Protein AF-A0A2D6BSY2-F1 (afdb_monomer_lite)

Sequence (187 aa):
MSDKALSRIEKRLEKICSQVATLSERVDALAAASPTPVKSTEEVIAFLDQFRAGEALGEASLGAWIAVSDVDCVRGGLRVIQQREGMHARLLAERIKELGGSCSFEIPDAAHEAAMADAGDAAKPDAEKLLAFVKQFGDAEKALKPIYDLADALDDDPETQSLLRSIAQDERSTLEFLTEACTQLNG

Foldseek 3Di:
DDPVVVVVVVVVVVVVVVVVVVVVVVVVVVVPPDQDPQDDLVNVLVVLLVLLQVLVLLLLLLVLLLVQAPDPLSNVVSVVSSVLSPVSSVVSQVVSVVSVHHNDDHDPPVVSVVSNCLSNDNVQYLLNSLVVVCVVCVPLCVNLVVLQVNLVSHVPCPPSNVSSVVSSVSVSVVSVSSNVVNVVSPD

Secondary structure (DSSP, 8-state):
--HHHHHHHHHHHHHHHHHHHHHHHHHHHHHHSPPPPPPPHHHHHHHHHHHHHHHHHHHHHHHHHHHH---HHHHHHHHHHHHHHHHHHHHHHHHHHHTT--------HHHHHHHHHHHH-TTS-HHHHHHHHHHHH--HHHHHHHHHHHHHT-TT-HHHHHHHHHHHHHHHHHHHHHHHHHHHHH-

pLDDT: mean 94.61, std 7.75, range [54.16, 98.88]

Structure (mmCIF, N/CA/C/O backbone):
data_AF-A0A2D6BSY2-F1
#
_entry.id   AF-A0A2D6BSY2-F1
#
loop_
_atom_site.group_PDB
_atom_site.id
_atom_site.type_symbol
_atom_site.label_atom_id
_atom_site.label_alt_id
_atom_site.label_comp_id
_atom_site.label_asym_id
_atom_site.label_entity_id
_atom_site.label_seq_id
_atom_site.pdbx_PDB_ins_code
_atom_site.Cartn_x
_atom_site.Cartn_y
_atom_site.Cartn_z
_atom_site.occupancy
_atom_site.B_iso_or_equiv
_atom_site.auth_seq_id
_atom_site.auth_comp_id
_atom_site.auth_asym_id
_atom_site.auth_atom_id
_atom_site.pdbx_PDB_model_num
ATOM 1 N N . MET A 1 1 ? 16.869 36.362 48.722 1.00 59.19 1 MET A N 1
ATOM 2 C CA . MET A 1 1 ? 16.823 36.148 47.255 1.00 59.19 1 MET A CA 1
ATOM 3 C C . MET A 1 1 ? 16.793 37.514 46.589 1.00 59.19 1 MET A C 1
ATOM 5 O O . MET A 1 1 ? 16.174 38.394 47.164 1.00 59.19 1 MET A O 1
ATOM 9 N N . SER A 1 2 ? 17.491 37.738 45.469 1.00 76.38 2 SER A N 1
ATOM 10 C CA . SER A 1 2 ? 17.487 39.065 44.825 1.00 76.38 2 SER A CA 1
ATOM 11 C C . SER A 1 2 ? 16.181 39.305 44.060 1.00 76.38 2 SER A C 1
ATOM 13 O O . SER A 1 2 ? 15.637 38.364 43.481 1.00 76.38 2 SER A O 1
ATOM 15 N N . ASP A 1 3 ? 15.711 40.553 43.999 1.00 83.94 3 ASP A N 1
ATOM 16 C CA . ASP A 1 3 ? 14.487 40.943 43.268 1.00 83.94 3 ASP A CA 1
ATOM 17 C C . ASP A 1 3 ? 14.489 40.483 41.803 1.00 83.94 3 ASP A C 1
ATOM 19 O O . ASP A 1 3 ? 13.456 40.141 41.231 1.00 83.94 3 ASP A O 1
ATOM 23 N N . LYS A 1 4 ? 15.676 40.375 41.191 1.00 85.94 4 LYS A N 1
ATOM 24 C CA . LYS A 1 4 ? 15.839 39.837 39.832 1.00 85.94 4 LYS A CA 1
ATOM 25 C C . LYS A 1 4 ? 15.491 38.351 39.724 1.00 85.94 4 LYS A C 1
ATOM 27 O O . LYS A 1 4 ? 15.028 37.919 38.669 1.00 85.94 4 LYS A O 1
ATOM 32 N N . ALA A 1 5 ? 15.749 37.560 40.766 1.00 87.31 5 ALA A N 1
ATOM 33 C CA . ALA A 1 5 ? 15.393 36.145 40.792 1.00 87.31 5 ALA A CA 1
ATOM 34 C C . ALA A 1 5 ? 13.878 35.965 40.965 1.00 87.31 5 ALA A C 1
ATOM 36 O O . ALA A 1 5 ? 13.292 35.164 40.241 1.00 87.31 5 ALA A O 1
ATOM 37 N N . LEU A 1 6 ? 13.252 36.763 41.839 1.00 91.75 6 LEU A N 1
ATOM 38 C CA . LEU A 1 6 ? 11.797 36.775 42.032 1.00 91.75 6 LEU A CA 1
ATOM 39 C C . LEU A 1 6 ? 11.060 37.172 40.745 1.00 91.75 6 LEU A C 1
ATOM 41 O O . LEU A 1 6 ? 10.249 36.396 40.252 1.00 91.75 6 LEU A O 1
ATOM 45 N N . SER A 1 7 ? 11.457 38.279 40.110 1.00 92.94 7 SER A N 1
ATOM 46 C CA . SER A 1 7 ? 10.856 38.730 38.845 1.00 92.94 7 SER A CA 1
ATOM 47 C C . SER A 1 7 ? 10.978 37.695 37.715 1.00 92.94 7 SER A C 1
ATOM 49 O O . SER A 1 7 ? 10.100 37.563 36.861 1.00 92.94 7 SER A O 1
ATOM 51 N N . ARG A 1 8 ? 12.068 36.915 37.688 1.00 93.94 8 ARG A N 1
ATOM 52 C CA . ARG A 1 8 ? 12.246 35.836 36.704 1.00 93.94 8 ARG A CA 1
ATOM 53 C C . ARG A 1 8 ? 11.326 34.644 36.985 1.00 93.94 8 ARG A C 1
ATOM 55 O O . ARG A 1 8 ? 10.896 33.990 36.035 1.00 93.94 8 ARG A O 1
ATOM 62 N N . ILE A 1 9 ? 11.061 34.349 38.257 1.00 94.25 9 ILE A N 1
ATOM 63 C CA . ILE A 1 9 ? 10.124 33.299 38.671 1.00 94.25 9 ILE A CA 1
ATOM 64 C C . ILE A 1 9 ? 8.693 33.713 38.318 1.00 94.25 9 ILE A C 1
ATOM 66 O O . ILE A 1 9 ? 7.996 32.930 37.685 1.00 94.25 9 ILE A O 1
ATOM 70 N N . GLU A 1 10 ? 8.294 34.949 38.615 1.00 95.81 10 GLU A N 1
ATOM 71 C CA . GLU A 1 10 ? 6.962 35.485 38.293 1.00 95.81 10 GLU A CA 1
ATOM 72 C C . GLU A 1 10 ? 6.667 35.418 36.790 1.00 95.81 10 GLU A C 1
ATOM 74 O O . GLU A 1 10 ? 5.682 34.810 36.380 1.00 95.81 10 GLU A O 1
ATOM 79 N N . LYS A 1 11 ? 7.590 35.899 35.946 1.00 95.56 11 LYS A N 1
ATOM 80 C CA . LYS A 1 11 ? 7.447 35.807 34.480 1.00 95.56 11 LYS A CA 1
ATOM 81 C C . LYS A 1 11 ? 7.344 34.369 33.971 1.00 95.56 11 LYS A C 1
ATOM 83 O O . LYS A 1 11 ? 6.694 34.102 32.962 1.00 95.56 11 LYS A O 1
ATOM 88 N N . ARG A 1 12 ? 8.028 33.425 34.628 1.00 96.00 12 ARG A N 1
ATOM 89 C CA . ARG A 1 12 ? 7.925 31.999 34.290 1.00 96.00 12 ARG A CA 1
ATOM 90 C C . ARG A 1 12 ? 6.573 31.426 34.698 1.00 96.00 12 ARG A C 1
ATOM 92 O O . ARG A 1 12 ? 6.019 30.656 33.924 1.00 96.00 12 ARG A O 1
ATOM 99 N N . LEU A 1 13 ? 6.053 31.807 35.862 1.00 96.62 13 LEU A N 1
ATOM 100 C CA . LEU A 1 13 ? 4.728 31.396 36.323 1.00 96.62 13 LEU A CA 1
ATOM 101 C C . LEU A 1 13 ? 3.634 31.922 35.393 1.00 96.62 13 LEU A C 1
ATOM 103 O O . LEU A 1 13 ? 2.808 31.133 34.952 1.00 96.62 13 LEU A O 1
ATOM 107 N N . GLU A 1 14 ? 3.684 33.196 34.998 1.00 97.06 14 GLU A N 1
ATOM 108 C CA . GLU A 1 14 ? 2.746 33.772 34.021 1.00 97.06 14 GLU A CA 1
ATOM 109 C C . GLU A 1 14 ? 2.755 33.004 32.695 1.00 97.06 14 GLU A C 1
ATOM 111 O O . GLU A 1 14 ? 1.701 32.666 32.155 1.00 97.06 14 GLU A O 1
ATOM 116 N N . LYS A 1 15 ? 3.951 32.667 32.194 1.00 96.75 15 LYS A N 1
ATOM 117 C CA . LYS A 1 15 ? 4.099 31.876 30.969 1.00 96.75 15 LYS A CA 1
ATOM 118 C C . LYS A 1 15 ? 3.539 30.458 31.117 1.00 96.75 15 LYS A C 1
ATOM 120 O O . LYS A 1 15 ? 2.925 29.955 30.185 1.00 96.75 15 LYS A O 1
ATOM 125 N N . ILE A 1 16 ? 3.755 29.804 32.257 1.00 97.06 16 ILE A N 1
ATOM 126 C CA . ILE A 1 16 ? 3.206 28.465 32.506 1.00 97.06 16 ILE A CA 1
ATOM 127 C C . ILE A 1 16 ? 1.679 28.531 32.580 1.00 97.06 16 ILE A C 1
ATOM 129 O O . ILE A 1 16 ? 1.013 27.723 31.941 1.00 97.06 16 ILE A O 1
ATOM 133 N N . CYS A 1 17 ? 1.117 29.512 33.289 1.00 97.12 17 CYS A N 1
ATOM 134 C CA . CYS A 1 17 ? -0.330 29.684 33.394 1.00 97.12 17 CYS A CA 1
ATOM 135 C C . CYS A 1 17 ? -0.986 29.896 32.024 1.00 97.12 17 CYS A C 1
ATOM 137 O O . CYS A 1 17 ? -2.008 29.274 31.743 1.00 97.12 17 CYS A O 1
ATOM 139 N N . SER A 1 18 ? -0.388 30.709 31.144 1.00 95.19 18 SER A N 1
ATOM 140 C CA . SER A 1 18 ? -0.929 30.910 29.792 1.00 95.19 18 SER A CA 1
ATOM 141 C C . SER A 1 18 ? -0.842 29.649 28.927 1.00 95.19 18 SER A C 1
ATOM 143 O O . SER A 1 18 ? -1.775 29.342 28.182 1.00 95.19 18 SER A O 1
ATOM 145 N N . GLN A 1 19 ? 0.237 28.872 29.060 1.00 96.31 19 GLN A N 1
ATOM 146 C CA . GLN A 1 19 ? 0.379 27.584 28.378 1.00 96.31 19 GLN A CA 1
ATOM 147 C C . GLN A 1 19 ? -0.644 26.553 28.869 1.00 96.31 19 GLN A C 1
ATOM 149 O O . GLN A 1 19 ? -1.229 25.851 28.048 1.00 96.31 19 GLN A O 1
ATOM 154 N N . VAL A 1 20 ? -0.889 26.481 30.181 1.00 96.94 20 VAL A N 1
ATOM 155 C CA . VAL A 1 20 ? -1.902 25.589 30.763 1.00 96.94 20 VAL A CA 1
ATOM 156 C C . VAL A 1 20 ? -3.299 25.977 30.288 1.00 96.94 20 VAL A C 1
ATOM 158 O O . VAL A 1 20 ? -4.026 25.100 29.841 1.00 96.94 20 VAL A O 1
ATOM 161 N N . ALA A 1 21 ? -3.645 27.269 30.288 1.00 96.00 21 ALA A N 1
ATOM 162 C CA . ALA A 1 21 ? -4.939 27.736 29.785 1.00 96.00 21 ALA A CA 1
ATOM 163 C C . ALA A 1 21 ? -5.159 27.337 28.315 1.00 96.00 21 ALA A C 1
ATOM 165 O O . ALA A 1 21 ? -6.185 26.758 27.975 1.00 96.00 21 ALA A O 1
ATOM 166 N N . THR A 1 22 ? -4.141 27.541 27.472 1.00 95.31 22 THR A N 1
ATOM 167 C CA . THR A 1 22 ? -4.189 27.144 26.055 1.00 95.31 22 THR A CA 1
ATOM 168 C C . THR A 1 22 ? -4.367 25.630 25.890 1.00 95.31 22 THR A C 1
ATOM 170 O O . THR A 1 22 ? -5.084 25.172 25.003 1.00 95.31 22 THR A O 1
ATOM 173 N N . LEU A 1 23 ? -3.693 24.820 26.713 1.00 93.25 23 LEU A N 1
ATOM 174 C CA . LEU A 1 23 ? -3.833 23.363 26.664 1.00 93.25 23 LEU A CA 1
ATOM 175 C C . LEU A 1 23 ? -5.212 22.909 27.141 1.00 93.25 23 LEU A C 1
ATOM 177 O O . LEU A 1 23 ? -5.787 22.027 26.513 1.00 93.25 23 LEU A O 1
ATOM 181 N N . SER A 1 24 ? -5.748 23.522 28.195 1.00 94.50 24 SER A N 1
ATOM 182 C CA . SER A 1 24 ? -7.100 23.246 28.686 1.00 94.50 24 SER A CA 1
ATOM 183 C C . SER A 1 24 ? -8.153 23.535 27.621 1.00 94.50 24 SER A C 1
ATOM 185 O O . SER A 1 24 ? -8.936 22.645 27.317 1.00 94.50 24 SER A O 1
ATOM 187 N N . GLU A 1 25 ? -8.100 24.693 26.956 1.00 92.38 25 GLU A N 1
ATOM 188 C CA . GLU A 1 25 ? -9.015 25.010 25.847 1.00 92.38 25 GLU A CA 1
ATOM 189 C C . GLU A 1 25 ? -8.944 23.973 24.716 1.00 92.38 25 GLU A C 1
ATOM 191 O O . GLU A 1 25 ? -9.962 23.592 24.141 1.00 92.38 25 GLU A O 1
ATOM 196 N N . ARG A 1 26 ? -7.742 23.473 24.404 1.00 88.56 26 ARG A N 1
ATOM 197 C CA . ARG A 1 26 ? -7.559 22.423 23.391 1.00 88.56 26 ARG A CA 1
ATOM 198 C C . ARG A 1 26 ? -8.126 21.078 23.832 1.00 88.56 26 ARG A C 1
ATOM 200 O O . ARG A 1 26 ? -8.701 20.381 23.004 1.00 88.56 26 ARG A O 1
ATOM 207 N N . VAL A 1 27 ? -7.950 20.703 25.097 1.00 87.69 27 VAL A N 1
ATOM 208 C CA . VAL A 1 27 ? -8.525 19.471 25.657 1.00 87.69 27 VAL A CA 1
ATOM 209 C C . VAL A 1 27 ? -10.047 19.553 25.654 1.00 87.69 27 VAL A C 1
ATOM 211 O O . VAL A 1 27 ? -10.692 18.609 25.211 1.00 87.69 27 VAL A O 1
ATOM 214 N N . ASP A 1 28 ? -10.613 20.689 26.054 1.00 88.88 28 ASP A N 1
ATOM 215 C CA . ASP A 1 28 ? -12.059 20.909 26.045 1.00 88.88 28 ASP A CA 1
ATOM 216 C C . ASP A 1 28 ? -12.620 20.864 24.618 1.00 88.88 28 ASP A C 1
ATOM 218 O O . ASP A 1 28 ? -13.650 20.240 24.378 1.00 88.88 28 ASP A O 1
ATOM 222 N N . ALA A 1 29 ? -11.916 21.451 23.644 1.00 83.00 29 ALA A N 1
ATOM 223 C CA . ALA A 1 29 ? -12.294 21.374 22.235 1.00 83.00 29 ALA A CA 1
ATOM 224 C C . ALA A 1 29 ? -12.254 19.935 21.688 1.00 83.00 29 ALA A C 1
ATOM 226 O O . ALA A 1 29 ? -13.125 19.556 20.909 1.00 83.00 29 ALA A O 1
ATOM 227 N N . LEU A 1 30 ? -11.274 19.128 22.107 1.00 78.50 30 LEU A N 1
ATOM 228 C CA . LEU A 1 30 ? -11.186 17.711 21.740 1.00 78.50 30 LEU A CA 1
ATOM 229 C C . LEU A 1 30 ? -12.278 16.875 22.416 1.00 78.50 30 LEU A C 1
ATOM 231 O O . LEU A 1 30 ? -12.854 16.007 21.776 1.00 78.50 30 LEU A O 1
ATOM 235 N N . ALA A 1 31 ? -12.598 17.157 23.679 1.00 77.75 31 ALA A N 1
ATOM 236 C CA . ALA A 1 31 ? -13.668 16.482 24.409 1.00 77.75 31 ALA A CA 1
ATOM 237 C C . ALA A 1 31 ? -15.069 16.863 23.895 1.00 77.75 31 ALA A C 1
ATOM 239 O O . ALA A 1 31 ? -16.000 16.066 23.986 1.00 77.75 31 ALA A O 1
ATOM 240 N N . ALA A 1 32 ? -15.224 18.081 23.366 1.00 77.06 32 ALA A N 1
ATOM 241 C CA . ALA A 1 32 ? -16.459 18.571 22.756 1.00 77.06 32 ALA A CA 1
ATOM 242 C C . ALA A 1 32 ? -16.612 18.168 21.281 1.00 77.06 32 ALA A C 1
ATOM 244 O O . ALA A 1 32 ? -17.715 18.275 20.734 1.00 77.06 32 ALA A O 1
ATOM 245 N N . ALA A 1 33 ? -15.537 17.721 20.623 1.00 68.00 33 ALA A N 1
ATOM 246 C CA . ALA A 1 33 ? -15.639 17.126 19.302 1.00 68.00 33 ALA A CA 1
ATOM 247 C C . ALA A 1 33 ? -16.541 15.892 19.407 1.00 68.00 33 ALA A C 1
ATOM 249 O O . ALA A 1 33 ? -16.343 15.027 20.259 1.00 68.00 33 ALA A O 1
ATOM 250 N N . SER A 1 34 ? -17.579 15.835 18.570 1.00 54.16 34 SER A N 1
ATOM 251 C CA . SER A 1 34 ? -18.419 14.640 18.505 1.00 54.16 34 SER A CA 1
ATOM 252 C C . SER A 1 34 ? -17.525 13.444 18.182 1.00 54.16 34 SER A C 1
ATOM 254 O O . SER A 1 34 ? -16.685 13.583 17.287 1.00 54.16 34 SER A O 1
ATOM 256 N N . PRO A 1 35 ? -17.672 12.306 18.885 1.00 61.38 35 PRO A N 1
ATOM 257 C CA . PRO A 1 35 ? -16.892 11.124 18.566 1.00 61.38 35 PRO A CA 1
ATOM 258 C C . PRO A 1 35 ? -17.084 10.822 17.084 1.00 61.38 35 PRO A C 1
ATOM 260 O O . PRO A 1 35 ? -18.216 10.825 16.582 1.00 61.38 35 PRO A O 1
ATOM 263 N N . THR A 1 36 ? -15.972 10.630 16.376 1.00 61.19 36 THR A N 1
ATOM 264 C CA . THR A 1 36 ? -15.999 10.119 15.009 1.00 61.19 36 THR A CA 1
ATOM 265 C C . THR A 1 36 ? -16.904 8.887 15.015 1.00 61.19 36 THR A C 1
ATOM 267 O O . THR A 1 36 ? -16.776 8.070 15.930 1.00 61.19 36 THR A O 1
ATOM 270 N N . PRO A 1 37 ? -17.863 8.757 14.080 1.00 63.66 37 PRO A N 1
ATOM 271 C CA . PRO A 1 37 ? -18.747 7.603 14.069 1.00 63.66 37 PRO A CA 1
ATOM 272 C C . PRO A 1 37 ? -17.908 6.325 14.090 1.00 63.66 37 PRO A C 1
ATOM 274 O O . PRO A 1 37 ? -17.089 6.122 13.190 1.00 63.66 37 PRO A O 1
ATOM 277 N N . VAL A 1 38 ? -18.089 5.507 15.131 1.00 73.00 38 VAL A N 1
ATOM 278 C CA . VAL A 1 38 ? -17.393 4.226 15.269 1.00 73.00 38 VAL A CA 1
ATOM 279 C C . VAL A 1 38 ? -17.704 3.401 14.030 1.00 73.00 38 VAL A C 1
ATOM 281 O O . VAL A 1 38 ? -18.873 3.207 13.684 1.00 73.00 38 VAL A O 1
ATOM 284 N N . LYS A 1 39 ? -16.656 2.949 13.342 1.00 82.69 39 LYS A N 1
ATOM 285 C CA . LYS A 1 39 ? -16.804 2.104 12.161 1.00 82.69 39 LYS A CA 1
ATOM 286 C C . LYS A 1 39 ? -17.378 0.758 12.578 1.00 82.69 39 LYS A C 1
ATOM 288 O O . LYS A 1 39 ? -16.859 0.111 13.484 1.00 82.69 39 LYS A O 1
ATOM 293 N N . SER A 1 40 ? -18.455 0.335 11.924 1.00 91.19 40 SER A N 1
ATOM 294 C CA . SER A 1 40 ? -19.004 -1.004 12.143 1.00 91.19 40 SER A CA 1
ATOM 295 C C . SER A 1 40 ? -18.014 -2.072 11.674 1.00 91.19 40 SER A C 1
ATOM 297 O O . SER A 1 40 ? -17.260 -1.852 10.727 1.00 91.19 40 SER A O 1
ATOM 299 N N . THR A 1 41 ? -18.038 -3.259 12.286 1.00 93.75 41 THR A N 1
ATOM 300 C CA . THR A 1 41 ? -17.190 -4.388 11.864 1.00 93.75 41 THR A CA 1
ATOM 301 C C . THR A 1 41 ? -17.354 -4.707 10.373 1.00 93.75 41 THR A C 1
ATOM 303 O O . THR A 1 41 ? -16.375 -5.022 9.704 1.00 93.75 41 THR A O 1
ATOM 306 N N . GLU A 1 42 ? -18.564 -4.556 9.827 1.00 95.12 42 GLU A N 1
ATOM 307 C CA . GLU A 1 42 ? -18.847 -4.730 8.396 1.00 95.12 42 GLU A CA 1
ATOM 308 C C . GLU A 1 42 ? -18.114 -3.699 7.524 1.00 95.12 42 GLU A C 1
ATOM 310 O O . GLU A 1 42 ? -17.509 -4.069 6.520 1.00 95.12 42 GLU A O 1
ATOM 315 N N . GLU A 1 43 ? -18.106 -2.418 7.914 1.00 95.44 43 GLU A N 1
ATOM 316 C CA . GLU A 1 43 ? -17.348 -1.376 7.206 1.00 95.44 43 GLU A CA 1
ATOM 317 C C . GLU A 1 43 ? -15.838 -1.618 7.270 1.00 95.44 43 GLU A C 1
ATOM 319 O O . GLU A 1 43 ? -15.139 -1.395 6.280 1.00 95.44 43 GLU A O 1
ATOM 324 N N . VAL A 1 44 ? -15.335 -2.077 8.420 1.00 96.94 44 VAL A N 1
ATOM 325 C CA . VAL A 1 44 ? -13.917 -2.414 8.596 1.00 96.94 44 VAL A CA 1
ATOM 326 C C . VAL A 1 44 ? -13.546 -3.565 7.671 1.00 96.94 44 VAL A C 1
ATOM 328 O O . VAL A 1 44 ? -12.628 -3.424 6.868 1.00 96.94 44 VAL A O 1
ATOM 331 N N . ILE A 1 45 ? -14.299 -4.668 7.708 1.00 98.31 45 ILE A N 1
ATOM 332 C CA . ILE A 1 45 ? -14.087 -5.823 6.825 1.00 98.31 45 ILE A CA 1
ATOM 333 C C . ILE A 1 45 ? -14.133 -5.400 5.353 1.00 98.31 45 ILE A C 1
ATOM 335 O O . ILE A 1 45 ? -13.252 -5.786 4.589 1.00 98.31 45 ILE A O 1
ATOM 339 N N . ALA A 1 46 ? -15.110 -4.580 4.955 1.00 98.12 46 ALA A N 1
ATOM 340 C CA . ALA A 1 46 ? -15.236 -4.120 3.574 1.00 98.12 46 ALA A CA 1
ATOM 341 C C . ALA A 1 46 ? -14.028 -3.288 3.115 1.00 98.12 46 ALA A C 1
ATOM 343 O O . ALA A 1 46 ? -13.600 -3.417 1.966 1.00 98.12 46 ALA A O 1
ATOM 344 N N . PHE A 1 47 ? -13.464 -2.454 3.993 1.00 98.31 47 PHE A N 1
ATOM 345 C CA . PHE A 1 47 ? -12.231 -1.727 3.698 1.00 98.31 47 PHE A CA 1
ATOM 346 C C . PHE A 1 47 ? -11.037 -2.676 3.584 1.00 98.31 47 PHE A C 1
ATOM 348 O O . PHE A 1 47 ? -10.305 -2.613 2.599 1.00 98.31 47 PHE A O 1
ATOM 355 N N . LEU A 1 48 ? -10.846 -3.564 4.568 1.00 98.69 48 LEU A N 1
ATOM 356 C CA . LEU A 1 48 ? -9.726 -4.508 4.573 1.00 98.69 48 LEU A CA 1
ATOM 357 C C . LEU A 1 48 ? -9.746 -5.395 3.328 1.00 98.69 48 LEU A C 1
ATOM 359 O O . LEU A 1 48 ? -8.694 -5.681 2.770 1.00 98.69 48 LEU A O 1
ATOM 363 N N . ASP A 1 49 ? -10.927 -5.807 2.869 1.00 98.75 49 ASP A N 1
ATOM 364 C CA . ASP A 1 49 ? -11.073 -6.685 1.710 1.00 98.75 49 ASP A CA 1
ATOM 365 C C . ASP A 1 49 ? -10.769 -5.972 0.385 1.00 98.75 49 ASP A C 1
ATOM 367 O O . ASP A 1 49 ? -10.114 -6.538 -0.492 1.00 98.75 49 ASP A O 1
ATOM 371 N N . GLN A 1 50 ? -11.162 -4.700 0.263 1.00 98.62 50 GLN A N 1
ATOM 372 C CA . GLN A 1 50 ? -10.732 -3.852 -0.853 1.00 98.62 50 GLN A CA 1
ATOM 373 C C . GLN A 1 50 ? -9.222 -3.643 -0.843 1.00 98.62 50 GLN A C 1
ATOM 375 O O . GLN A 1 50 ? -8.575 -3.782 -1.881 1.00 98.62 50 GLN A O 1
ATOM 380 N N . PHE A 1 51 ? -8.659 -3.354 0.331 1.00 98.62 51 PHE A N 1
ATOM 381 C CA . PHE A 1 51 ? -7.231 -3.121 0.472 1.00 98.62 51 PHE A CA 1
ATOM 382 C C . PHE A 1 51 ? -6.433 -4.380 0.124 1.00 98.62 51 PHE A C 1
ATOM 384 O O . PHE A 1 51 ? -5.557 -4.344 -0.732 1.00 98.62 51 PHE A O 1
ATOM 391 N N . ARG A 1 52 ? -6.843 -5.531 0.663 1.00 98.81 52 ARG A N 1
ATOM 392 C CA . ARG A 1 52 ? -6.304 -6.858 0.347 1.00 98.81 52 ARG A CA 1
ATOM 393 C C . ARG A 1 52 ? -6.292 -7.139 -1.154 1.00 98.81 52 ARG A C 1
ATOM 395 O O . ARG A 1 52 ? -5.323 -7.694 -1.665 1.00 98.81 52 ARG A O 1
ATOM 402 N N . ALA A 1 53 ? -7.381 -6.828 -1.856 1.00 98.75 53 ALA A N 1
ATOM 403 C CA . ALA A 1 53 ? -7.454 -7.041 -3.298 1.00 98.75 53 ALA A CA 1
ATOM 404 C C . ALA A 1 53 ? -6.511 -6.106 -4.067 1.00 98.75 53 ALA A C 1
ATOM 406 O O . ALA A 1 53 ? -5.913 -6.533 -5.053 1.00 98.75 53 ALA A O 1
ATOM 407 N N . GLY A 1 54 ? -6.362 -4.863 -3.599 1.00 98.38 54 GLY A N 1
ATOM 408 C CA . GLY A 1 54 ? -5.379 -3.910 -4.108 1.00 98.38 54 GLY A CA 1
ATOM 409 C C . GLY A 1 54 ? -3.947 -4.424 -3.960 1.00 98.38 54 GLY A C 1
ATOM 410 O O . GLY A 1 54 ? -3.247 -4.511 -4.960 1.00 98.38 54 GLY A O 1
ATOM 411 N N . GLU A 1 55 ? -3.561 -4.859 -2.762 1.00 98.75 55 GLU A N 1
ATOM 412 C CA . GLU A 1 55 ? -2.237 -5.433 -2.466 1.00 98.75 55 GLU A CA 1
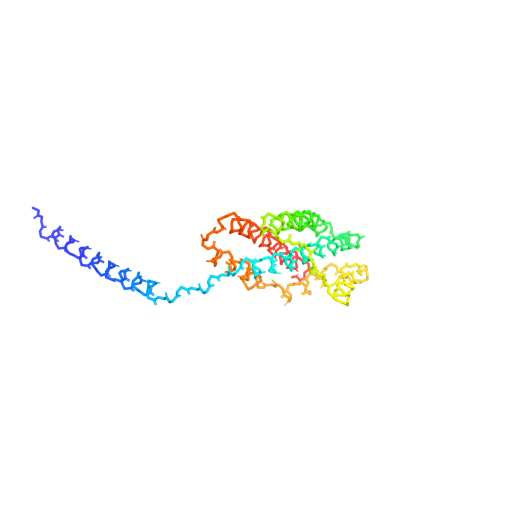ATOM 413 C C . GLU A 1 55 ? -1.956 -6.695 -3.307 1.00 98.75 55 GLU A C 1
ATOM 415 O O . GLU A 1 55 ? -0.875 -6.880 -3.861 1.00 98.75 55 GLU A O 1
ATOM 420 N N . ALA A 1 56 ? -2.960 -7.559 -3.501 1.00 98.75 56 ALA A N 1
ATOM 421 C CA . ALA A 1 56 ? -2.819 -8.731 -4.371 1.00 98.75 56 ALA A CA 1
ATOM 422 C C . ALA A 1 56 ? -2.597 -8.346 -5.849 1.00 98.75 56 ALA A C 1
ATOM 424 O O . ALA A 1 56 ? -1.805 -8.979 -6.553 1.00 98.75 56 ALA A O 1
ATOM 425 N N . LEU A 1 57 ? -3.274 -7.297 -6.332 1.00 98.62 57 LEU A N 1
ATOM 426 C CA . LEU A 1 57 ? -3.019 -6.743 -7.662 1.00 98.62 57 LEU A CA 1
ATOM 427 C C . LEU A 1 57 ? -1.643 -6.060 -7.731 1.00 98.62 57 LEU A C 1
ATOM 429 O O . LEU A 1 57 ? -0.969 -6.161 -8.758 1.00 98.62 57 LEU A O 1
ATOM 433 N N . GLY A 1 58 ? -1.203 -5.408 -6.653 1.00 98.19 58 GLY A N 1
ATOM 434 C CA . GLY A 1 58 ? 0.146 -4.867 -6.492 1.00 98.19 58 GLY A CA 1
ATOM 435 C C . GLY A 1 58 ? 1.201 -5.954 -6.689 1.00 98.19 58 GLY A C 1
ATOM 436 O O . GLY A 1 58 ? 2.023 -5.859 -7.599 1.00 98.19 58 GLY A O 1
ATOM 437 N N . GLU A 1 59 ? 1.110 -7.060 -5.945 1.00 98.75 59 GLU A N 1
ATOM 438 C CA . GLU A 1 59 ? 2.000 -8.223 -6.084 1.00 98.75 59 GLU A CA 1
ATOM 439 C C . GLU A 1 59 ? 2.053 -8.753 -7.531 1.00 98.75 59 GLU A C 1
ATOM 441 O O . GLU A 1 59 ? 3.137 -9.007 -8.078 1.00 98.75 59 GLU A O 1
ATOM 446 N N . ALA A 1 60 ? 0.889 -8.915 -8.167 1.00 98.75 60 ALA A N 1
ATOM 447 C CA . ALA A 1 60 ? 0.791 -9.444 -9.524 1.00 98.75 60 ALA A CA 1
ATOM 448 C C . ALA A 1 60 ? 1.387 -8.484 -10.566 1.00 98.75 60 ALA A C 1
ATOM 450 O O . ALA A 1 60 ? 2.213 -8.889 -11.392 1.00 98.75 60 ALA A O 1
ATOM 451 N N . SER A 1 61 ? 1.003 -7.208 -10.512 1.00 98.62 61 SER A N 1
ATOM 452 C CA . SER A 1 61 ? 1.439 -6.189 -11.470 1.00 98.62 61 SER A CA 1
ATOM 453 C C . SER A 1 61 ? 2.931 -5.882 -11.340 1.00 98.62 61 SER A C 1
ATOM 455 O O . SER A 1 61 ? 3.637 -5.837 -12.347 1.00 98.62 61 SER A O 1
ATOM 457 N N . LEU A 1 62 ? 3.466 -5.798 -10.120 1.00 98.69 62 LEU A N 1
ATOM 458 C CA . LEU A 1 62 ? 4.906 -5.664 -9.891 1.00 98.69 62 LEU A CA 1
ATOM 459 C C . LEU A 1 62 ? 5.672 -6.881 -10.412 1.00 98.69 62 LEU A C 1
ATOM 461 O O . LEU A 1 62 ? 6.744 -6.722 -10.992 1.00 98.69 62 LEU A O 1
ATOM 465 N N . GLY A 1 63 ? 5.115 -8.087 -10.278 1.00 98.75 63 GLY A N 1
ATOM 466 C CA . GLY A 1 63 ? 5.674 -9.297 -10.883 1.00 98.75 63 GLY A CA 1
ATOM 467 C C . GLY A 1 63 ? 5.775 -9.211 -12.405 1.00 98.75 63 GLY A C 1
ATOM 468 O O . GLY A 1 63 ? 6.818 -9.544 -12.975 1.00 98.75 63 GLY A O 1
ATOM 469 N N . ALA A 1 64 ? 4.722 -8.716 -13.059 1.00 98.75 64 ALA A N 1
ATOM 470 C CA . ALA A 1 64 ? 4.724 -8.474 -14.499 1.00 98.75 64 ALA A CA 1
ATOM 471 C C . ALA A 1 64 ? 5.760 -7.411 -14.897 1.00 98.75 64 ALA A C 1
ATOM 473 O O . ALA A 1 64 ? 6.498 -7.610 -15.860 1.00 98.75 64 ALA A O 1
ATOM 474 N N . TRP A 1 65 ? 5.881 -6.333 -14.118 1.00 98.62 65 TRP A N 1
ATOM 475 C CA . TRP A 1 65 ? 6.882 -5.295 -14.352 1.00 98.62 65 TRP A CA 1
ATOM 476 C C . TRP A 1 65 ? 8.311 -5.838 -14.207 1.00 98.62 65 TRP A C 1
ATOM 478 O O . TRP A 1 65 ? 9.130 -5.688 -15.113 1.00 98.62 65 TRP A O 1
ATOM 488 N N . ILE A 1 66 ? 8.611 -6.563 -13.128 1.00 98.69 66 ILE A N 1
ATOM 489 C CA . ILE A 1 66 ? 9.918 -7.203 -12.900 1.00 98.69 66 ILE A CA 1
ATOM 490 C C . ILE A 1 66 ? 10.327 -8.097 -14.078 1.00 98.69 66 ILE A C 1
ATOM 492 O O . ILE A 1 66 ? 11.514 -8.162 -14.405 1.00 98.69 66 ILE A O 1
ATOM 496 N N . ALA A 1 67 ? 9.369 -8.792 -14.699 1.00 98.50 67 ALA A N 1
ATOM 497 C CA . ALA A 1 67 ? 9.629 -9.701 -15.812 1.00 98.50 67 ALA A CA 1
ATOM 498 C C . ALA A 1 67 ? 10.085 -8.984 -17.094 1.00 98.50 67 ALA A C 1
ATOM 500 O O . ALA A 1 67 ? 10.782 -9.595 -17.904 1.00 98.50 67 ALA A O 1
ATOM 501 N N . VAL A 1 68 ? 9.712 -7.712 -17.270 1.00 98.38 68 VAL A N 1
ATOM 502 C CA . VAL A 1 68 ? 10.025 -6.924 -18.475 1.00 98.38 68 VAL A CA 1
ATOM 503 C C . VAL A 1 68 ? 11.016 -5.783 -18.233 1.00 98.38 68 VAL A C 1
ATOM 505 O O . VAL A 1 68 ? 11.515 -5.213 -19.197 1.00 98.38 68 VAL A O 1
ATOM 508 N N . SER A 1 69 ? 11.326 -5.466 -16.974 1.00 98.06 69 SER A N 1
ATOM 509 C CA . SER A 1 69 ? 12.282 -4.419 -16.595 1.00 98.06 69 SER A CA 1
ATOM 510 C C . SER A 1 69 ? 13.732 -4.821 -16.899 1.00 98.06 69 SER A C 1
ATOM 512 O O . SER A 1 69 ? 14.224 -5.880 -16.470 1.00 98.06 69 SER A O 1
ATOM 514 N N . ASP A 1 70 ? 14.438 -3.939 -17.606 1.00 95.25 70 ASP A N 1
ATOM 515 C CA . ASP A 1 70 ? 15.867 -4.036 -17.910 1.00 95.25 70 ASP A CA 1
ATOM 516 C C . ASP A 1 70 ? 16.743 -3.150 -17.003 1.00 95.25 70 ASP A C 1
ATOM 518 O O . ASP A 1 70 ? 17.969 -3.285 -17.017 1.00 95.25 70 ASP A O 1
ATOM 522 N N . VAL A 1 71 ? 16.140 -2.316 -16.147 1.00 97.62 71 VAL A N 1
ATOM 523 C CA . VAL A 1 71 ? 16.858 -1.452 -15.203 1.00 97.62 71 VAL A CA 1
ATOM 524 C C . VAL A 1 71 ? 17.086 -2.157 -13.860 1.00 97.62 71 VAL A C 1
ATOM 526 O O . VAL A 1 71 ? 16.175 -2.351 -13.053 1.00 97.62 71 VAL A O 1
ATOM 529 N N . ASP A 1 72 ? 18.346 -2.501 -13.575 1.00 97.44 72 ASP A N 1
ATOM 530 C CA . ASP A 1 72 ? 18.734 -3.300 -12.401 1.00 97.44 72 ASP A CA 1
ATOM 531 C C . ASP A 1 72 ? 18.286 -2.720 -11.052 1.00 97.44 72 ASP A C 1
ATOM 533 O O . ASP A 1 72 ? 17.801 -3.468 -10.197 1.00 97.44 72 ASP A O 1
ATOM 537 N N . CYS A 1 73 ? 18.436 -1.407 -10.844 1.00 94.25 73 CYS A N 1
ATOM 538 C CA . CYS A 1 73 ? 18.059 -0.773 -9.578 1.00 94.25 73 CYS A CA 1
ATOM 539 C C . CYS A 1 73 ? 16.541 -0.803 -9.350 1.00 94.25 73 CYS A C 1
ATOM 541 O O . CYS A 1 73 ? 16.101 -1.134 -8.248 1.00 94.25 73 CYS A O 1
ATOM 543 N N . VAL A 1 74 ? 15.749 -0.553 -10.399 1.00 97.38 74 VAL A N 1
ATOM 544 C CA . VAL A 1 74 ? 14.283 -0.637 -10.366 1.00 97.38 74 VAL A CA 1
ATOM 545 C C . VAL A 1 74 ? 13.869 -2.066 -10.043 1.00 97.38 74 VAL A C 1
ATOM 547 O O . VAL A 1 74 ? 13.197 -2.309 -9.043 1.00 97.38 74 VAL A O 1
ATOM 550 N N . ARG A 1 75 ? 14.368 -3.040 -10.808 1.00 97.88 75 ARG A N 1
ATOM 551 C CA . ARG A 1 75 ? 14.065 -4.460 -10.608 1.00 97.88 75 ARG A CA 1
ATOM 552 C C . ARG A 1 75 ? 14.407 -4.961 -9.203 1.00 97.88 75 ARG A C 1
ATOM 554 O O . ARG A 1 75 ? 13.687 -5.795 -8.656 1.00 97.88 75 ARG A O 1
ATOM 561 N N . GLY A 1 76 ? 15.505 -4.479 -8.620 1.00 97.88 76 GLY A N 1
ATOM 562 C CA . GLY A 1 76 ? 15.895 -4.790 -7.246 1.00 97.88 76 GLY A CA 1
ATOM 563 C C . GLY A 1 76 ? 14.852 -4.341 -6.222 1.00 97.88 76 GLY A C 1
ATOM 564 O O . GLY A 1 76 ? 14.410 -5.157 -5.413 1.00 97.88 76 GLY A O 1
ATOM 565 N N . GLY A 1 77 ? 14.422 -3.078 -6.282 1.00 98.38 77 GLY A N 1
ATOM 566 C CA . GLY A 1 77 ? 13.416 -2.553 -5.355 1.00 98.38 77 GLY A CA 1
ATOM 567 C C . GLY A 1 77 ? 12.022 -3.132 -5.581 1.00 98.38 77 GLY A C 1
ATOM 568 O O . GLY A 1 77 ? 11.371 -3.522 -4.613 1.00 98.38 77 GLY A O 1
ATOM 569 N N . LEU A 1 78 ? 11.601 -3.306 -6.841 1.00 98.69 78 LEU A N 1
ATOM 570 C CA . LEU A 1 78 ? 10.306 -3.915 -7.167 1.00 98.69 78 LEU A CA 1
ATOM 571 C C . LEU A 1 78 ? 10.165 -5.321 -6.570 1.00 98.69 78 LEU A C 1
ATOM 573 O O . LEU A 1 78 ? 9.086 -5.670 -6.106 1.00 98.69 78 LEU A O 1
ATOM 577 N N . ARG A 1 79 ? 11.240 -6.122 -6.512 1.00 98.75 79 ARG A N 1
ATOM 578 C CA . ARG A 1 79 ? 11.203 -7.448 -5.863 1.00 98.75 79 ARG A CA 1
ATOM 579 C C . ARG A 1 79 ? 10.892 -7.365 -4.373 1.00 98.75 79 ARG A C 1
ATOM 581 O O . ARG A 1 79 ? 10.168 -8.212 -3.867 1.00 98.75 79 ARG A O 1
ATOM 588 N N . VAL A 1 80 ? 11.441 -6.376 -3.669 1.00 98.69 80 VAL A N 1
ATOM 589 C CA . VAL A 1 80 ? 11.156 -6.177 -2.240 1.00 98.69 80 VAL A CA 1
ATOM 590 C C . VAL A 1 80 ? 9.718 -5.708 -2.054 1.00 98.69 80 VAL A C 1
ATOM 592 O O . VAL A 1 80 ? 9.014 -6.239 -1.199 1.00 98.69 80 VAL A O 1
ATOM 595 N N . ILE A 1 81 ? 9.269 -4.755 -2.875 1.00 98.75 81 ILE A N 1
ATOM 596 C CA . ILE A 1 81 ? 7.893 -4.250 -2.845 1.00 98.75 81 ILE A CA 1
ATOM 597 C C . ILE A 1 81 ? 6.910 -5.397 -3.102 1.00 98.75 81 ILE A C 1
ATOM 599 O O . ILE A 1 81 ? 6.072 -5.657 -2.253 1.00 98.75 81 ILE A O 1
ATOM 603 N N . GLN A 1 82 ? 7.096 -6.170 -4.175 1.00 98.81 82 GLN A N 1
ATOM 604 C CA . GLN A 1 82 ? 6.239 -7.306 -4.522 1.00 98.81 82 GLN A CA 1
ATOM 605 C C . GLN A 1 82 ? 6.031 -8.280 -3.351 1.00 98.81 82 GLN A C 1
ATOM 607 O O . GLN A 1 82 ? 4.917 -8.736 -3.110 1.00 98.81 82 GLN A O 1
ATOM 612 N N . GLN A 1 83 ? 7.102 -8.624 -2.625 1.00 98.75 83 GLN A N 1
ATOM 613 C CA . GLN A 1 83 ? 6.998 -9.547 -1.491 1.00 98.75 83 GLN A CA 1
ATOM 614 C C . GLN A 1 83 ? 6.186 -8.959 -0.332 1.00 98.75 83 GLN A C 1
ATOM 616 O O . GLN A 1 83 ? 5.469 -9.706 0.339 1.00 98.75 83 GLN A O 1
ATOM 621 N N . ARG A 1 84 ? 6.293 -7.645 -0.098 1.00 98.69 84 ARG A N 1
ATOM 622 C CA . ARG A 1 84 ? 5.515 -6.944 0.931 1.00 98.69 84 ARG A CA 1
ATOM 623 C C . ARG A 1 84 ? 4.041 -6.878 0.557 1.00 98.69 84 ARG A C 1
ATOM 625 O O . ARG A 1 84 ? 3.228 -7.290 1.370 1.00 98.69 84 ARG A O 1
ATOM 632 N N . GLU A 1 85 ? 3.721 -6.547 -0.687 1.00 98.75 85 GLU A N 1
ATOM 633 C CA . GLU A 1 85 ? 2.340 -6.497 -1.193 1.00 98.75 85 GLU A CA 1
ATOM 634 C C . GLU A 1 85 ? 1.630 -7.850 -1.024 1.00 98.75 85 GLU A C 1
ATOM 636 O O . GLU A 1 85 ? 0.561 -7.969 -0.422 1.00 98.75 85 GLU A O 1
ATOM 641 N N . GLY A 1 86 ? 2.296 -8.938 -1.427 1.00 98.75 86 GLY A N 1
ATOM 642 C CA . GLY A 1 86 ? 1.763 -10.283 -1.213 1.00 98.75 86 GLY A CA 1
ATOM 643 C C . GLY A 1 86 ? 1.594 -10.628 0.270 1.00 98.75 86 GLY A C 1
ATOM 644 O O . GLY A 1 86 ? 0.640 -11.307 0.661 1.00 98.75 86 GLY A O 1
ATOM 645 N N . MET A 1 87 ? 2.523 -10.187 1.124 1.00 98.81 87 MET A N 1
ATOM 646 C CA . MET A 1 87 ? 2.429 -10.371 2.574 1.00 98.81 87 MET A CA 1
ATOM 647 C C . MET A 1 87 ? 1.249 -9.588 3.159 1.00 98.81 87 MET A C 1
ATOM 649 O O . MET A 1 87 ? 0.481 -10.171 3.924 1.00 98.81 87 MET A O 1
ATOM 653 N N . HIS A 1 88 ? 1.072 -8.321 2.789 1.00 98.88 88 HIS A N 1
ATOM 654 C CA . HIS A 1 88 ? -0.039 -7.484 3.231 1.00 98.88 88 HIS A CA 1
ATOM 655 C C . HIS A 1 88 ? -1.376 -8.100 2.830 1.00 98.88 88 HIS A C 1
ATOM 65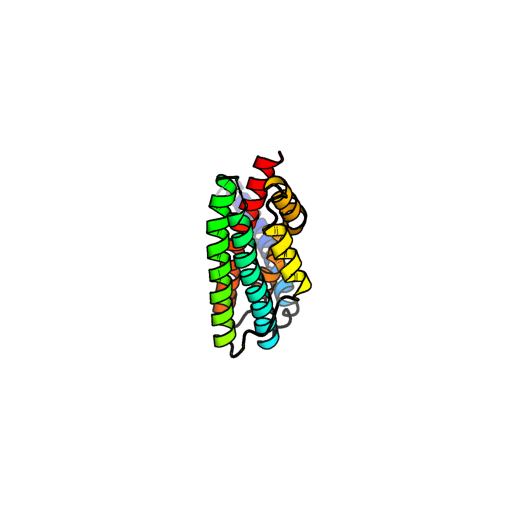7 O O . HIS A 1 88 ? -2.243 -8.273 3.685 1.00 98.88 88 HIS A O 1
ATOM 663 N N . ALA A 1 89 ? -1.521 -8.541 1.576 1.00 98.81 89 ALA A N 1
ATOM 664 C CA . ALA A 1 89 ? -2.722 -9.232 1.115 1.00 98.81 89 ALA A CA 1
ATOM 665 C C . ALA A 1 89 ? -3.044 -10.469 1.976 1.00 98.81 89 ALA A C 1
ATOM 667 O O . ALA A 1 89 ? -4.194 -10.687 2.357 1.00 98.81 89 ALA A O 1
ATOM 668 N N . ARG A 1 90 ? -2.043 -11.278 2.343 1.00 98.81 90 ARG A N 1
ATOM 669 C CA . ARG A 1 90 ? -2.257 -12.448 3.214 1.00 98.81 90 ARG A CA 1
ATOM 670 C C . ARG A 1 90 ? -2.662 -12.052 4.637 1.00 98.81 90 ARG A C 1
ATOM 672 O O . ARG A 1 90 ? -3.640 -12.594 5.143 1.00 98.81 90 ARG A O 1
ATOM 679 N N . LEU A 1 91 ? -1.975 -11.083 5.242 1.00 98.88 91 LEU A N 1
ATOM 680 C CA . LEU A 1 91 ? -2.281 -10.603 6.596 1.00 98.88 91 LEU A CA 1
ATOM 681 C C . LEU A 1 91 ? -3.678 -9.974 6.684 1.00 98.88 91 LEU A C 1
ATOM 683 O O . LEU A 1 91 ? -4.422 -10.234 7.626 1.00 98.88 91 LEU A O 1
ATOM 687 N N . LEU A 1 92 ? -4.070 -9.187 5.680 1.00 98.88 92 LEU A N 1
ATOM 688 C CA . LEU A 1 92 ? -5.408 -8.600 5.601 1.00 98.88 92 LEU A CA 1
ATOM 689 C C . LEU A 1 92 ? -6.482 -9.688 5.454 1.00 98.88 92 LEU A C 1
ATOM 691 O O . LEU A 1 92 ? -7.514 -9.620 6.118 1.00 98.88 92 LEU A O 1
ATOM 695 N N . ALA A 1 93 ? -6.237 -10.718 4.635 1.00 98.81 93 ALA A N 1
ATOM 696 C CA . ALA A 1 93 ? -7.149 -11.853 4.487 1.00 98.81 93 ALA A CA 1
ATOM 697 C C . ALA A 1 93 ? -7.328 -12.644 5.794 1.00 98.81 93 ALA A C 1
ATOM 699 O O . ALA A 1 93 ? -8.450 -13.006 6.158 1.00 98.81 93 ALA A O 1
ATOM 700 N N . GLU A 1 94 ? -6.231 -12.895 6.510 1.00 98.81 94 GLU A N 1
ATOM 701 C CA . GLU A 1 94 ? -6.253 -13.522 7.833 1.00 98.81 94 GLU A CA 1
ATOM 702 C C . GLU A 1 94 ? -7.057 -12.672 8.818 1.00 98.81 94 GLU A C 1
ATOM 704 O O . GLU A 1 94 ? -7.977 -13.188 9.460 1.00 98.81 94 GLU A O 1
ATOM 709 N N . ARG A 1 95 ? -6.816 -11.355 8.844 1.00 98.69 95 ARG A N 1
ATOM 710 C CA . ARG A 1 95 ? -7.529 -10.457 9.752 1.00 98.69 95 ARG A CA 1
ATOM 711 C C . ARG A 1 95 ? -9.027 -10.376 9.462 1.00 98.69 95 ARG A C 1
ATOM 713 O O . ARG A 1 95 ? -9.835 -10.408 10.387 1.00 98.69 95 ARG A O 1
ATOM 720 N N . ILE A 1 96 ? -9.427 -10.338 8.190 1.00 98.75 96 ILE A N 1
ATOM 721 C CA . ILE A 1 96 ? -10.844 -10.385 7.789 1.00 98.75 96 ILE A CA 1
ATOM 722 C C . ILE A 1 96 ? -11.533 -11.624 8.372 1.00 98.75 96 ILE A C 1
ATOM 724 O O . ILE A 1 96 ? -12.646 -11.524 8.889 1.00 98.75 96 ILE A O 1
ATOM 728 N N . LYS A 1 97 ? -10.872 -12.785 8.319 1.00 98.56 97 LYS A N 1
ATOM 729 C CA . LYS A 1 97 ? -11.411 -14.039 8.858 1.00 98.56 97 LYS A CA 1
ATOM 730 C C . LYS A 1 97 ? -11.547 -13.999 10.381 1.00 98.56 97 LYS A C 1
ATOM 732 O O . LYS A 1 97 ? -12.542 -14.491 10.910 1.00 98.56 97 LYS A O 1
ATOM 737 N N . GLU A 1 98 ? -10.575 -13.429 11.085 1.00 98.44 98 GLU A N 1
ATOM 738 C CA . GLU A 1 98 ? -10.613 -13.267 12.548 1.00 98.44 98 GLU A CA 1
ATOM 739 C C . GLU A 1 98 ? -11.752 -12.353 13.006 1.00 98.44 98 GLU A C 1
ATOM 741 O O . GLU A 1 98 ? -12.393 -12.629 14.019 1.00 98.44 98 GLU A O 1
ATOM 746 N N . LEU A 1 99 ? -12.063 -11.323 12.217 1.00 97.31 99 LEU A N 1
ATOM 747 C CA . LEU A 1 99 ? -13.211 -10.437 12.428 1.00 97.31 99 LEU A CA 1
ATOM 748 C C . LEU A 1 99 ? -14.560 -11.087 12.055 1.00 97.31 99 LEU A C 1
ATOM 750 O O . LEU A 1 99 ? -15.606 -10.452 12.177 1.00 97.31 99 LEU A O 1
ATOM 754 N N . GLY A 1 100 ? -14.560 -12.350 11.611 1.00 98.06 100 GLY A N 1
ATOM 755 C CA . GLY A 1 100 ? -15.760 -13.099 11.227 1.00 98.06 100 GLY A CA 1
ATOM 756 C C . GLY A 1 100 ? -16.239 -12.845 9.794 1.00 98.06 100 GLY A C 1
ATOM 757 O O . GLY A 1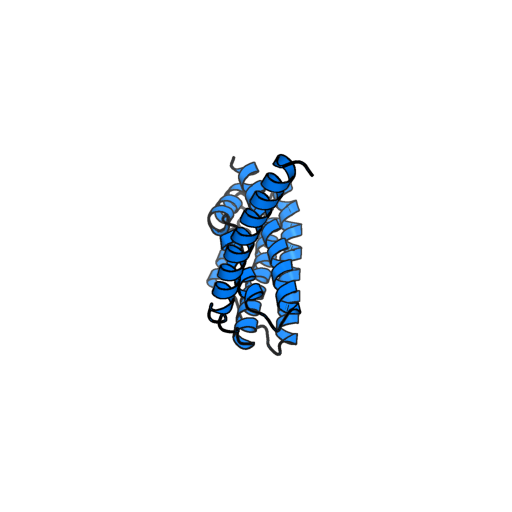 100 ? -17.347 -13.252 9.447 1.00 98.06 100 GLY A O 1
ATOM 758 N N . GLY A 1 101 ? -15.428 -12.182 8.968 1.00 97.69 101 GLY A N 1
ATOM 759 C CA . GLY A 1 101 ? -15.711 -11.907 7.563 1.00 97.69 101 GLY A CA 1
ATOM 760 C C . GLY A 1 101 ? -15.169 -12.956 6.591 1.00 97.69 101 GLY A C 1
ATOM 761 O O . GLY A 1 101 ? -14.605 -13.987 6.964 1.00 97.69 101 GLY A O 1
ATOM 762 N N . SER A 1 102 ? -15.316 -12.657 5.302 1.00 97.44 102 SER A N 1
ATOM 763 C CA . SER A 1 102 ? -14.749 -13.428 4.194 1.00 97.44 102 SER A CA 1
ATOM 764 C C . SER A 1 102 ? -14.247 -12.495 3.102 1.00 97.44 102 SER A C 1
ATOM 766 O O . SER A 1 102 ? -14.891 -11.485 2.826 1.00 97.44 102 SER A O 1
ATOM 768 N N . CYS A 1 103 ? -13.153 -12.862 2.437 1.00 98.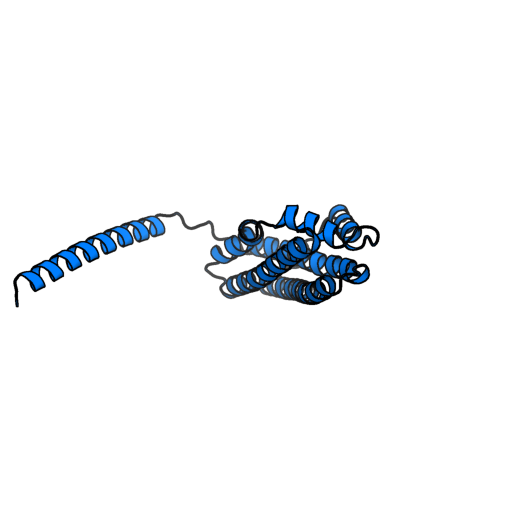06 103 CYS A N 1
ATOM 769 C CA . CYS A 1 103 ? -12.665 -12.130 1.273 1.00 98.06 103 CYS A CA 1
ATOM 770 C C . CYS A 1 103 ? -13.588 -12.386 0.076 1.00 98.06 103 CYS A C 1
ATOM 772 O O . CYS A 1 103 ? -13.702 -13.518 -0.390 1.00 98.06 103 CYS A O 1
ATOM 774 N N . SER A 1 104 ? -14.267 -11.344 -0.384 1.00 96.69 104 SER A N 1
ATOM 775 C CA . SER A 1 104 ? -15.307 -11.389 -1.417 1.00 96.69 104 SER A CA 1
ATOM 776 C C . SER A 1 104 ? -15.161 -10.287 -2.464 1.00 96.69 104 SER A C 1
ATOM 778 O O . SER A 1 104 ? -15.726 -10.393 -3.549 1.00 96.69 104 SER A O 1
ATOM 780 N N . PHE A 1 105 ? -14.410 -9.232 -2.154 1.00 98.38 105 PHE A N 1
ATOM 781 C CA . PHE A 1 105 ? -14.145 -8.151 -3.077 1.00 98.38 105 PHE A CA 1
ATOM 782 C C . PHE A 1 105 ? -13.149 -8.593 -4.150 1.00 98.38 105 PHE A C 1
ATOM 784 O O . PHE A 1 105 ? -12.032 -9.037 -3.865 1.00 98.38 105 PHE A O 1
ATOM 791 N N . GLU A 1 106 ? -13.549 -8.414 -5.401 1.00 97.00 106 GLU A N 1
ATOM 792 C CA . GLU A 1 106 ? -12.717 -8.637 -6.574 1.00 97.00 106 GLU A CA 1
ATOM 793 C C . GLU A 1 106 ? -12.511 -7.303 -7.290 1.00 97.00 106 GLU A C 1
ATOM 795 O O . GLU A 1 106 ? -13.440 -6.502 -7.437 1.00 97.00 106 GLU A O 1
ATOM 800 N N . ILE A 1 107 ? -11.276 -7.051 -7.728 1.00 97.19 107 ILE A N 1
ATOM 801 C CA . ILE A 1 107 ? -10.993 -5.900 -8.584 1.00 97.19 107 ILE A CA 1
ATOM 802 C C . ILE A 1 107 ? -11.738 -6.122 -9.907 1.00 97.19 107 ILE A C 1
ATOM 804 O O . ILE A 1 107 ? -11.599 -7.201 -10.480 1.00 97.19 107 ILE A O 1
ATOM 808 N N . PRO A 1 108 ? -12.487 -5.131 -10.427 1.00 97.69 108 PRO A N 1
ATOM 809 C CA . PRO A 1 108 ? -13.156 -5.274 -11.715 1.00 97.69 108 PRO A CA 1
ATOM 810 C C . PRO A 1 108 ? -12.180 -5.692 -12.823 1.00 97.69 108 PRO A C 1
ATOM 812 O O . PRO A 1 108 ? -11.128 -5.064 -12.963 1.00 97.69 108 PRO A O 1
ATOM 815 N N . ASP A 1 109 ? -12.557 -6.678 -13.644 1.00 96.88 109 ASP A N 1
ATOM 816 C CA . ASP A 1 109 ? -11.694 -7.262 -14.687 1.00 96.88 109 ASP A CA 1
ATOM 817 C C . ASP A 1 109 ? -11.002 -6.203 -15.546 1.00 96.88 109 ASP A C 1
ATOM 819 O O . ASP A 1 109 ? -9.791 -6.236 -15.723 1.00 96.88 109 ASP A O 1
ATOM 823 N N . ALA A 1 110 ? -11.746 -5.191 -16.001 1.00 97.38 110 ALA A N 1
ATOM 824 C CA . ALA A 1 110 ? -11.195 -4.115 -16.822 1.00 97.38 110 ALA A CA 1
ATOM 825 C C . ALA A 1 110 ? -10.071 -3.327 -16.119 1.00 97.38 110 ALA A C 1
ATOM 827 O O . ALA A 1 110 ? -9.116 -2.901 -16.765 1.00 97.38 110 ALA A O 1
ATOM 828 N N . ALA A 1 111 ? -10.172 -3.123 -14.802 1.00 95.38 111 ALA A N 1
ATOM 829 C CA . ALA A 1 111 ? -9.134 -2.453 -14.022 1.00 95.38 111 ALA A CA 1
ATOM 830 C C . ALA A 1 111 ? -7.923 -3.371 -13.800 1.00 95.38 111 ALA A C 1
ATOM 832 O O . ALA A 1 111 ? -6.785 -2.923 -13.932 1.00 95.38 111 ALA A O 1
ATOM 833 N N . HIS A 1 112 ? -8.166 -4.655 -13.521 1.00 97.31 112 HIS A N 1
ATOM 834 C CA . HIS A 1 112 ? -7.114 -5.661 -13.394 1.00 97.31 112 HIS A CA 1
ATOM 835 C C . HIS A 1 112 ? -6.327 -5.815 -14.708 1.00 97.31 112 HIS A C 1
ATOM 837 O O . HIS A 1 112 ? -5.103 -5.708 -14.721 1.00 97.31 112 HIS A O 1
ATOM 843 N N . GLU A 1 113 ? -7.019 -6.014 -15.831 1.00 97.38 113 GLU A N 1
ATOM 844 C CA . GLU A 1 113 ? -6.422 -6.138 -17.164 1.00 97.38 113 GLU A CA 1
ATOM 845 C C . GLU A 1 113 ? -5.606 -4.901 -17.541 1.00 97.38 113 GLU A C 1
ATOM 847 O O . GLU A 1 113 ? -4.482 -5.042 -18.018 1.00 97.38 113 GLU A O 1
ATOM 852 N N . ALA A 1 114 ? -6.128 -3.698 -17.284 1.00 96.31 114 ALA A N 1
ATOM 853 C CA . ALA A 1 114 ? -5.406 -2.459 -17.555 1.00 96.31 114 ALA A CA 1
ATOM 854 C C . ALA A 1 114 ? -4.109 -2.352 -16.735 1.00 96.31 114 ALA A C 1
ATOM 856 O O . ALA A 1 114 ? -3.066 -2.013 -17.293 1.00 96.31 114 ALA A O 1
ATOM 857 N N . ALA A 1 115 ? -4.153 -2.677 -15.439 1.00 96.19 115 ALA A N 1
ATOM 858 C CA . ALA A 1 115 ? -2.972 -2.657 -14.577 1.00 96.19 115 ALA A CA 1
ATOM 859 C C . ALA A 1 115 ? -1.911 -3.672 -15.034 1.00 96.19 115 ALA A C 1
ATOM 861 O O . ALA A 1 115 ? -0.730 -3.339 -15.131 1.00 96.19 115 ALA A O 1
ATOM 862 N N . MET A 1 116 ? -2.330 -4.895 -15.371 1.00 98.31 116 MET A N 1
ATOM 863 C CA . MET A 1 116 ? -1.423 -5.941 -15.850 1.00 98.31 116 MET A CA 1
ATOM 864 C C . MET A 1 116 ? -0.825 -5.612 -17.220 1.00 98.31 116 MET A C 1
ATOM 866 O O . MET A 1 116 ? 0.365 -5.849 -17.435 1.00 98.31 116 MET A O 1
ATOM 870 N N . ALA A 1 117 ? -1.626 -5.055 -18.134 1.00 96.94 117 ALA A N 1
ATOM 871 C CA . ALA A 1 117 ? -1.164 -4.640 -19.452 1.00 96.94 117 ALA A CA 1
ATOM 872 C C . ALA A 1 117 ? -0.118 -3.523 -19.352 1.00 96.94 117 ALA A C 1
ATOM 874 O O . ALA A 1 117 ? 0.923 -3.624 -19.992 1.00 96.94 117 ALA A O 1
ATOM 875 N N . ASP A 1 118 ? -0.353 -2.500 -18.522 1.00 94.69 118 ASP A N 1
ATOM 876 C CA . ASP A 1 118 ? 0.596 -1.392 -18.359 1.00 94.69 118 ASP A CA 1
ATOM 877 C C . ASP A 1 118 ? 1.907 -1.847 -17.701 1.00 94.69 118 ASP A C 1
ATOM 879 O O . ASP A 1 118 ? 3.000 -1.531 -18.179 1.00 94.69 118 ASP A O 1
ATOM 883 N N . ALA A 1 119 ? 1.813 -2.643 -16.633 1.00 97.38 119 ALA A N 1
ATOM 884 C CA . ALA A 1 119 ? 2.981 -3.124 -15.906 1.00 97.38 119 ALA A CA 1
ATOM 885 C C . ALA A 1 119 ? 3.837 -4.085 -16.751 1.00 97.38 119 ALA A C 1
ATOM 887 O O . ALA A 1 119 ? 5.067 -3.974 -16.776 1.00 97.38 119 ALA A O 1
ATOM 888 N N . GLY A 1 120 ? 3.186 -4.995 -17.479 1.00 98.00 120 GLY A N 1
ATOM 889 C CA . GLY A 1 120 ? 3.821 -6.017 -18.311 1.00 98.00 120 GLY A CA 1
ATOM 890 C C . GLY A 1 120 ? 4.223 -5.567 -19.717 1.00 98.00 120 GLY A C 1
ATOM 891 O O . GLY A 1 120 ? 4.756 -6.382 -20.469 1.00 98.00 120 GLY A O 1
ATOM 892 N N . ASP A 1 121 ? 3.989 -4.311 -20.106 1.00 98.00 121 ASP A N 1
ATOM 893 C CA . ASP A 1 121 ? 4.383 -3.834 -21.432 1.00 98.00 121 ASP A CA 1
ATOM 894 C C . ASP A 1 121 ? 5.909 -3.677 -21.524 1.00 98.00 121 ASP A C 1
ATOM 896 O O . ASP A 1 121 ? 6.501 -2.794 -20.900 1.00 98.00 121 ASP A O 1
ATOM 900 N N . ALA A 1 122 ? 6.559 -4.543 -22.305 1.00 97.31 122 ALA A N 1
ATOM 901 C CA . ALA A 1 122 ? 7.999 -4.491 -22.557 1.00 97.31 122 ALA A CA 1
ATOM 902 C C . ALA A 1 122 ? 8.408 -3.361 -23.518 1.00 97.31 122 ALA A C 1
ATOM 904 O O . ALA A 1 122 ? 9.585 -3.016 -23.589 1.00 97.31 122 ALA A O 1
ATOM 905 N N . ALA A 1 123 ? 7.466 -2.792 -24.275 1.00 97.44 123 ALA A N 1
ATOM 906 C CA . ALA A 1 123 ? 7.729 -1.642 -25.134 1.00 97.44 123 ALA A CA 1
ATOM 907 C C . ALA A 1 123 ? 7.738 -0.320 -24.350 1.00 97.44 123 ALA A C 1
ATOM 909 O O . ALA A 1 123 ? 8.291 0.666 -24.839 1.00 97.44 123 ALA A O 1
ATOM 910 N N . LYS A 1 124 ? 7.153 -0.301 -23.145 1.00 97.50 124 LYS A N 1
ATOM 911 C CA . LYS A 1 124 ? 7.098 0.866 -22.263 1.00 97.50 124 LYS A CA 1
ATOM 912 C C . LYS A 1 124 ? 8.302 0.880 -21.305 1.00 97.50 124 LYS A C 1
ATOM 914 O O . LYS A 1 124 ? 8.395 -0.006 -20.451 1.00 97.50 124 LYS A O 1
ATOM 919 N N . PRO A 1 125 ? 9.210 1.872 -21.395 1.00 97.31 125 PRO A N 1
ATOM 920 C CA . PRO A 1 125 ? 10.389 1.937 -20.533 1.00 97.31 125 PRO A CA 1
ATOM 921 C C . PRO A 1 125 ? 10.039 2.111 -19.050 1.00 97.31 125 PRO A C 1
ATOM 923 O O . PRO A 1 125 ? 9.056 2.774 -18.707 1.00 97.31 125 PRO A O 1
ATOM 926 N N . ASP A 1 126 ? 10.907 1.620 -18.161 1.00 98.12 126 ASP A N 1
ATOM 927 C CA . ASP A 1 126 ? 10.753 1.774 -16.705 1.00 98.12 126 ASP A CA 1
ATOM 928 C C . ASP A 1 126 ? 10.597 3.243 -16.288 1.00 98.12 126 ASP A C 1
ATOM 930 O O . ASP A 1 126 ? 9.759 3.571 -15.449 1.00 98.12 126 ASP A O 1
ATOM 934 N N . ALA A 1 127 ? 11.348 4.145 -16.927 1.00 97.88 127 ALA A N 1
ATOM 935 C CA . ALA A 1 127 ? 11.266 5.584 -16.694 1.00 97.88 127 ALA A CA 1
ATOM 936 C C . ALA A 1 127 ? 9.848 6.143 -16.936 1.00 97.88 127 ALA A C 1
ATOM 938 O O . ALA A 1 127 ? 9.361 6.955 -16.147 1.00 97.88 127 ALA A O 1
ATOM 939 N N . GLU A 1 128 ? 9.157 5.666 -17.976 1.00 97.94 128 GLU A N 1
ATOM 940 C CA . GLU A 1 128 ? 7.792 6.088 -18.305 1.00 97.94 128 GLU A CA 1
ATOM 941 C C . GLU A 1 128 ? 6.760 5.500 -17.333 1.00 97.94 128 GLU A 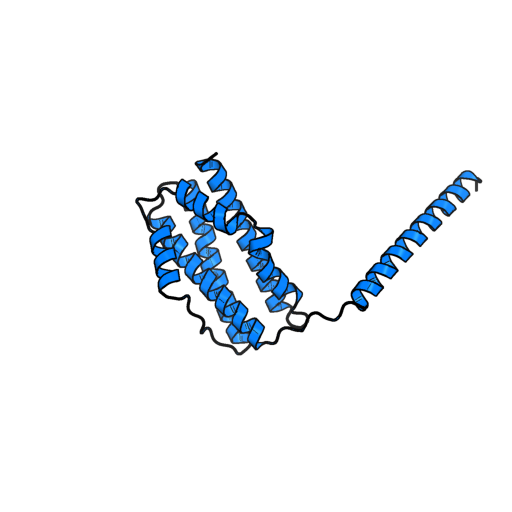C 1
ATOM 943 O O . GLU A 1 128 ? 5.844 6.203 -16.898 1.00 97.94 128 GLU A O 1
ATOM 948 N N . LYS A 1 129 ? 6.920 4.229 -16.940 1.00 97.94 129 LYS A N 1
ATOM 949 C CA . LYS A 1 129 ? 6.076 3.590 -15.913 1.00 97.94 129 LYS A CA 1
ATOM 950 C C . LYS A 1 129 ? 6.183 4.320 -14.572 1.00 97.94 129 LYS A C 1
ATOM 952 O O . LYS A 1 129 ? 5.166 4.612 -13.947 1.00 97.94 129 LYS A O 1
ATOM 957 N N . LEU A 1 130 ? 7.397 4.701 -14.175 1.00 97.88 130 LEU A N 1
ATOM 958 C CA . LEU A 1 130 ? 7.650 5.481 -12.961 1.00 97.88 130 LEU A CA 1
ATOM 959 C C . LEU A 1 130 ? 7.018 6.879 -13.019 1.00 97.88 130 LEU A C 1
ATOM 961 O O . LEU A 1 130 ? 6.403 7.303 -12.042 1.00 97.88 130 LEU A O 1
ATOM 965 N N . LEU A 1 131 ? 7.089 7.576 -14.160 1.00 97.56 131 LEU A N 1
ATOM 966 C CA . LEU A 1 131 ? 6.401 8.862 -14.338 1.00 97.56 131 LEU A CA 1
ATOM 967 C C . LEU A 1 131 ? 4.883 8.726 -14.184 1.00 97.56 131 LEU A C 1
ATOM 969 O O . LEU A 1 131 ? 4.250 9.557 -13.528 1.00 97.56 131 LEU A O 1
ATOM 973 N N . ALA A 1 132 ? 4.294 7.688 -14.783 1.00 96.38 132 ALA A N 1
ATOM 974 C CA . ALA A 1 132 ? 2.868 7.410 -14.649 1.00 96.38 132 ALA A CA 1
ATOM 975 C C . ALA A 1 132 ? 2.492 7.134 -13.184 1.00 96.38 132 ALA A C 1
ATOM 977 O O . ALA A 1 132 ? 1.529 7.720 -12.683 1.00 96.38 132 ALA A O 1
ATOM 978 N N . PHE A 1 133 ? 3.299 6.332 -12.484 1.00 96.25 133 PHE A N 1
ATOM 979 C CA . PHE A 1 133 ? 3.124 6.046 -11.063 1.00 96.25 133 PHE A CA 1
ATOM 980 C C . PHE A 1 133 ? 3.175 7.319 -10.209 1.00 96.25 133 PHE A C 1
ATOM 982 O O . PHE A 1 133 ? 2.226 7.611 -9.487 1.00 96.25 133 PHE A O 1
ATOM 989 N N . VAL A 1 134 ? 4.235 8.127 -10.324 1.00 96.25 134 VAL A N 1
ATOM 990 C CA . VAL A 1 134 ? 4.400 9.359 -9.529 1.00 96.25 134 VAL A CA 1
ATOM 991 C C . VAL A 1 134 ? 3.303 10.378 -9.837 1.00 96.25 134 VAL A C 1
ATOM 993 O O . VAL A 1 134 ? 2.826 11.069 -8.940 1.00 96.25 134 VAL A O 1
ATOM 996 N N . LYS A 1 135 ? 2.824 10.455 -11.081 1.00 95.44 135 LYS A N 1
ATOM 997 C CA . LYS A 1 135 ? 1.678 11.309 -11.421 1.00 95.44 135 LYS A CA 1
ATOM 998 C C . LYS A 1 135 ? 0.405 10.894 -10.675 1.00 95.44 135 LYS A C 1
ATOM 1000 O O . LYS A 1 135 ? -0.403 11.759 -10.336 1.00 95.44 135 LYS A O 1
ATOM 1005 N N . GLN A 1 136 ? 0.208 9.597 -10.457 1.00 92.62 136 GLN A N 1
ATOM 1006 C CA . GLN A 1 136 ? -0.976 9.063 -9.789 1.00 92.62 136 GLN A CA 1
ATOM 1007 C C . GLN A 1 136 ? -0.848 9.068 -8.258 1.00 92.62 136 GLN A C 1
ATOM 1009 O O . GLN A 1 136 ? -1.811 9.419 -7.576 1.00 92.62 136 GLN A O 1
ATOM 1014 N N . PHE A 1 137 ? 0.328 8.724 -7.729 1.00 92.50 137 PHE A N 1
ATOM 1015 C CA . PHE A 1 137 ? 0.556 8.430 -6.309 1.00 92.50 137 PHE A CA 1
ATOM 1016 C C . PHE A 1 137 ? 1.661 9.271 -5.651 1.00 92.50 137 PHE A C 1
ATOM 1018 O O . PHE A 1 137 ? 1.994 9.041 -4.495 1.00 92.50 137 PHE A O 1
ATOM 1025 N N . GLY A 1 138 ? 2.225 10.269 -6.337 1.00 83.75 138 GLY A N 1
ATOM 1026 C CA . GLY A 1 138 ? 3.373 11.048 -5.845 1.00 83.75 138 GLY A CA 1
ATOM 1027 C C . GLY A 1 138 ? 3.115 11.902 -4.598 1.00 83.75 138 GLY A C 1
ATOM 1028 O O . GLY A 1 138 ? 4.058 12.435 -4.021 1.00 83.75 138 GLY A O 1
ATOM 1029 N N . ASP A 1 139 ? 1.861 12.033 -4.162 1.00 93.25 139 ASP A N 1
ATOM 1030 C CA . ASP A 1 139 ? 1.513 12.595 -2.855 1.00 93.25 139 ASP A CA 1
ATOM 1031 C C . ASP A 1 139 ? 1.299 11.453 -1.853 1.00 93.25 139 ASP A C 1
ATOM 1033 O O . ASP A 1 139 ? 0.194 10.916 -1.722 1.00 93.25 139 ASP A O 1
ATOM 1037 N N . ALA A 1 140 ? 2.378 11.070 -1.165 1.00 93.06 140 ALA A N 1
ATOM 1038 C CA . ALA A 1 140 ? 2.366 9.943 -0.240 1.00 93.06 140 ALA A CA 1
ATOM 1039 C C . ALA A 1 140 ? 1.426 10.159 0.954 1.00 93.06 140 ALA A C 1
ATOM 1041 O O . ALA A 1 140 ? 0.745 9.228 1.379 1.00 93.06 140 ALA A O 1
ATOM 1042 N N . GLU A 1 141 ? 1.329 11.387 1.471 1.00 94.06 141 GLU A N 1
ATOM 1043 C CA . GLU A 1 141 ? 0.419 11.684 2.581 1.00 94.06 141 GLU A CA 1
ATOM 1044 C C . GLU A 1 141 ? -1.035 11.513 2.142 1.00 94.06 141 GLU A C 1
ATOM 1046 O O . GLU A 1 141 ? -1.827 10.890 2.847 1.00 94.06 141 GLU A O 1
ATOM 1051 N N . LYS A 1 142 ? -1.388 11.985 0.941 1.00 95.44 142 LYS A N 1
ATOM 1052 C CA . LYS A 1 142 ? -2.725 11.769 0.379 1.00 95.44 142 LYS A CA 1
ATOM 1053 C C . LYS A 1 142 ? -3.008 10.294 0.091 1.00 95.44 142 LYS A C 1
ATOM 1055 O O . LYS A 1 142 ? -4.128 9.853 0.344 1.00 95.44 142 LYS A O 1
ATOM 1060 N N . ALA A 1 143 ? -2.035 9.553 -0.441 1.00 94.62 143 ALA A N 1
ATOM 1061 C CA . ALA A 1 143 ? -2.191 8.138 -0.780 1.00 94.62 143 ALA A CA 1
ATOM 1062 C C . ALA A 1 143 ? -2.425 7.267 0.465 1.00 94.62 143 ALA A C 1
ATOM 1064 O O . ALA A 1 143 ? -3.294 6.400 0.452 1.00 94.62 143 ALA A O 1
ATOM 1065 N N . LEU A 1 144 ? -1.702 7.539 1.555 1.00 97.62 144 LEU A N 1
ATOM 1066 C CA . LEU A 1 144 ? -1.768 6.756 2.793 1.00 97.62 144 LEU A CA 1
ATOM 1067 C C . LEU A 1 144 ? -2.878 7.211 3.745 1.00 97.62 144 LEU A C 1
ATOM 1069 O O . LEU A 1 144 ? -3.239 6.475 4.666 1.00 97.62 144 LEU A O 1
ATOM 1073 N N . LYS A 1 145 ? -3.437 8.410 3.533 1.00 96.56 145 LYS A N 1
ATOM 1074 C CA . LYS A 1 145 ? -4.471 8.985 4.401 1.00 96.56 145 LYS A CA 1
ATOM 1075 C C . LYS A 1 145 ? -5.630 8.023 4.693 1.00 96.56 145 LYS A C 1
ATOM 1077 O O . LYS A 1 145 ? -5.973 7.903 5.863 1.00 96.56 145 LYS A O 1
ATOM 1082 N N . PRO A 1 146 ? -6.222 7.309 3.714 1.00 96.94 146 PRO A N 1
ATOM 1083 C CA . PRO A 1 146 ? -7.346 6.416 3.995 1.00 96.94 146 PRO A CA 1
ATOM 1084 C C . PRO A 1 146 ? -7.001 5.285 4.975 1.00 96.94 146 PRO A C 1
ATOM 1086 O O . PRO A 1 146 ? -7.851 4.894 5.772 1.00 96.94 146 PRO A O 1
ATOM 1089 N N . ILE A 1 147 ? -5.760 4.784 4.944 1.00 97.94 147 ILE A N 1
ATOM 1090 C CA . ILE A 1 147 ? -5.292 3.716 5.839 1.00 97.94 147 ILE A CA 1
ATOM 1091 C C . ILE A 1 147 ? -5.162 4.254 7.267 1.00 97.94 147 ILE A C 1
ATOM 1093 O O . ILE A 1 147 ? -5.661 3.640 8.211 1.00 97.94 147 ILE A O 1
ATOM 1097 N N . TYR A 1 148 ? -4.536 5.426 7.426 1.00 97.19 148 TYR A N 1
ATOM 1098 C CA . TYR A 1 148 ? -4.412 6.070 8.733 1.00 97.19 148 TYR A CA 1
ATOM 1099 C C . TYR A 1 148 ? -5.760 6.527 9.290 1.00 97.19 148 TYR A C 1
ATOM 1101 O O . TYR A 1 148 ? -6.003 6.326 10.472 1.00 97.19 148 TYR A O 1
ATOM 1109 N N . ASP A 1 149 ? -6.654 7.058 8.454 1.00 95.44 149 ASP A N 1
ATOM 1110 C CA . ASP A 1 149 ? -7.994 7.478 8.871 1.00 95.44 149 ASP A CA 1
ATOM 1111 C C . ASP A 1 149 ? -8.806 6.302 9.422 1.00 95.44 149 ASP A C 1
ATOM 1113 O O . ASP A 1 149 ? -9.502 6.456 10.426 1.00 95.44 149 ASP A O 1
ATOM 1117 N N . LEU A 1 150 ? -8.717 5.121 8.795 1.00 95.69 150 LEU A N 1
ATOM 1118 C CA . LEU A 1 150 ? -9.353 3.930 9.347 1.00 95.69 150 LEU A CA 1
ATOM 1119 C C . LEU A 1 150 ? -8.674 3.501 10.650 1.00 95.69 150 LEU A C 1
ATOM 1121 O O . LEU A 1 150 ? -9.370 3.243 11.626 1.00 95.69 150 LEU A O 1
ATOM 1125 N N . ALA A 1 151 ? -7.340 3.454 10.695 1.00 95.69 151 ALA A N 1
ATOM 1126 C CA . ALA A 1 151 ? -6.615 3.091 11.912 1.00 95.69 151 ALA A CA 1
ATOM 1127 C C . ALA A 1 151 ? -6.929 4.037 13.088 1.00 95.69 151 ALA A C 1
ATOM 1129 O O . ALA A 1 151 ? -7.045 3.591 14.223 1.00 95.69 151 ALA A O 1
ATOM 1130 N N . ASP A 1 152 ? -7.105 5.331 12.838 1.00 93.44 152 ASP A N 1
ATOM 1131 C CA . ASP A 1 152 ? -7.459 6.321 13.858 1.00 93.44 152 ASP A CA 1
ATOM 1132 C C . ASP A 1 152 ? -8.919 6.185 14.341 1.00 93.44 152 ASP A C 1
ATOM 1134 O O . ASP A 1 152 ? -9.253 6.693 15.406 1.00 93.44 152 ASP A O 1
ATOM 1138 N N . ALA A 1 153 ? -9.791 5.503 13.587 1.00 91.38 153 ALA A N 1
ATOM 1139 C CA . ALA A 1 153 ? -11.214 5.337 13.904 1.00 91.38 153 ALA A CA 1
ATOM 1140 C C . ALA A 1 153 ? -11.557 4.024 14.646 1.00 91.38 153 ALA A C 1
ATOM 1142 O O . ALA A 1 153 ? -12.733 3.755 14.902 1.00 91.38 153 ALA A O 1
ATOM 1143 N N . LEU A 1 154 ? -10.563 3.184 14.952 1.00 90.75 154 LEU A N 1
ATOM 1144 C CA . LEU A 1 154 ? -10.735 1.812 15.452 1.00 90.75 154 LEU A CA 1
ATOM 1145 C C . LEU A 1 154 ? -10.469 1.669 16.963 1.00 90.75 154 LEU A C 1
ATOM 1147 O O . LEU A 1 154 ? -9.679 0.818 17.365 1.00 90.75 154 LEU A O 1
ATOM 1151 N N . ASP A 1 155 ? -11.110 2.472 17.815 1.00 80.81 155 ASP A N 1
ATOM 1152 C CA . ASP A 1 155 ? -10.799 2.552 19.259 1.00 80.81 155 ASP A CA 1
ATOM 1153 C C . ASP A 1 155 ? -10.763 1.194 20.001 1.00 80.81 155 ASP A C 1
ATOM 1155 O O . ASP A 1 155 ? -9.897 0.979 20.850 1.00 80.81 155 ASP A O 1
ATOM 1159 N N . ASP A 1 156 ? -11.641 0.253 19.638 1.00 89.44 156 ASP A N 1
ATOM 1160 C CA . ASP A 1 156 ? -11.781 -1.055 20.299 1.00 89.44 156 ASP A CA 1
ATOM 1161 C C . ASP A 1 156 ? -11.046 -2.213 19.584 1.00 89.44 156 ASP A C 1
ATOM 1163 O O . ASP A 1 156 ? -11.184 -3.372 19.979 1.00 89.44 156 ASP A O 1
ATOM 1167 N N . ASP A 1 157 ? -10.252 -1.930 18.543 1.00 95.25 157 ASP A N 1
ATOM 1168 C CA . ASP A 1 157 ? -9.509 -2.943 17.772 1.00 95.25 157 ASP A CA 1
ATOM 1169 C C . ASP A 1 157 ? -8.018 -2.577 17.601 1.00 95.25 157 ASP A C 1
ATOM 1171 O O . ASP A 1 157 ? -7.563 -2.216 16.508 1.00 95.25 157 ASP A O 1
ATOM 1175 N N . PRO A 1 158 ? -7.214 -2.671 18.680 1.00 95.62 158 PRO A N 1
ATOM 1176 C CA . PRO A 1 158 ? -5.806 -2.268 18.661 1.00 95.62 158 PRO A CA 1
ATOM 1177 C C . PRO A 1 158 ? -4.933 -3.129 17.733 1.00 95.62 158 PRO A C 1
ATOM 1179 O O . PRO A 1 158 ? -3.865 -2.687 17.298 1.00 95.62 158 PRO A O 1
ATOM 1182 N N . GLU A 1 159 ? -5.370 -4.350 17.427 1.00 97.69 159 GLU A N 1
ATOM 1183 C CA . GLU A 1 159 ? -4.670 -5.254 16.518 1.00 97.69 159 GLU A CA 1
ATOM 1184 C C . GLU A 1 159 ? -4.811 -4.780 15.069 1.00 97.69 159 GLU A C 1
ATOM 1186 O O . GLU A 1 159 ? -3.794 -4.555 14.410 1.00 97.69 159 GLU A O 1
ATOM 1191 N N . THR A 1 160 ? -6.037 -4.517 14.599 1.00 98.12 160 THR A N 1
ATOM 1192 C CA . THR A 1 160 ? -6.254 -3.965 13.251 1.00 98.12 160 THR A CA 1
ATOM 1193 C C . THR A 1 160 ? -5.624 -2.578 13.114 1.00 98.12 160 THR A C 1
ATOM 1195 O O . THR A 1 160 ? -5.015 -2.292 12.083 1.00 98.12 160 THR A O 1
ATOM 1198 N N . GLN A 1 161 ? -5.685 -1.734 14.155 1.00 97.81 161 GLN A N 1
ATOM 1199 C CA . GLN A 1 161 ? -4.975 -0.448 14.165 1.00 97.81 161 GLN A CA 1
ATOM 1200 C C . GLN A 1 161 ? -3.480 -0.615 13.887 1.00 97.81 161 GLN A C 1
ATOM 1202 O O . GLN A 1 161 ? -2.919 0.060 13.022 1.00 97.81 161 GLN A O 1
ATOM 1207 N N . SER A 1 162 ? -2.828 -1.497 14.645 1.00 98.38 162 SER A N 1
ATOM 1208 C CA . SER A 1 162 ? -1.385 -1.704 14.545 1.00 98.38 162 SER A CA 1
ATOM 1209 C C . SER A 1 162 ? -1.015 -2.308 13.194 1.00 98.38 162 SER A C 1
ATOM 1211 O O . SER A 1 162 ? -0.076 -1.831 12.561 1.00 98.38 162 SER A O 1
ATOM 1213 N N . LEU A 1 163 ? -1.800 -3.278 12.712 1.00 98.69 163 LEU A N 1
ATOM 1214 C CA . LEU A 1 163 ? -1.631 -3.884 11.394 1.00 98.69 163 LEU A CA 1
ATOM 1215 C C . LEU A 1 163 ? -1.678 -2.830 10.280 1.00 98.69 163 LEU A C 1
ATOM 1217 O O . LEU A 1 163 ? -0.738 -2.729 9.494 1.00 98.69 163 LEU A O 1
ATOM 1221 N N . LEU A 1 164 ? -2.727 -2.003 10.243 1.00 98.69 164 LEU A N 1
ATOM 1222 C CA . LEU A 1 164 ? -2.890 -0.963 9.222 1.00 98.69 164 LEU A CA 1
ATOM 1223 C C . LEU A 1 164 ? -1.755 0.064 9.258 1.00 98.69 164 LEU A C 1
ATOM 1225 O O . LEU A 1 164 ? -1.255 0.464 8.209 1.00 98.69 164 LEU A O 1
ATOM 1229 N N . ARG A 1 165 ? -1.309 0.478 10.452 1.00 98.56 165 ARG A N 1
ATOM 1230 C CA . ARG A 1 165 ? -0.189 1.424 10.583 1.00 98.56 165 ARG A CA 1
ATOM 1231 C C . ARG A 1 165 ? 1.133 0.829 10.112 1.00 98.56 165 ARG A C 1
ATOM 1233 O O . ARG A 1 165 ? 1.911 1.556 9.500 1.00 98.56 165 ARG A O 1
ATOM 1240 N N . SER A 1 166 ? 1.388 -0.447 10.395 1.00 98.69 166 SER A N 1
ATOM 1241 C CA . SER A 1 166 ? 2.586 -1.139 9.915 1.00 98.69 166 SER A CA 1
ATOM 1242 C C . SER A 1 166 ? 2.578 -1.275 8.394 1.00 98.69 166 SER A C 1
ATOM 1244 O O . SER A 1 166 ? 3.553 -0.881 7.762 1.00 98.69 166 SER A O 1
ATOM 1246 N N . ILE A 1 167 ? 1.457 -1.700 7.804 1.00 98.75 167 ILE A N 1
ATOM 1247 C CA . ILE A 1 167 ? 1.301 -1.751 6.342 1.00 98.75 167 ILE A CA 1
ATOM 1248 C C . ILE A 1 167 ? 1.519 -0.355 5.735 1.00 98.75 167 ILE A C 1
ATOM 1250 O O . ILE A 1 167 ? 2.318 -0.194 4.822 1.00 98.75 167 ILE A O 1
ATOM 1254 N N . ALA A 1 168 ? 0.915 0.698 6.297 1.00 98.56 168 ALA A N 1
ATOM 1255 C CA . ALA A 1 168 ? 1.087 2.063 5.791 1.00 98.56 168 ALA A CA 1
ATOM 1256 C C . ALA A 1 168 ? 2.546 2.568 5.824 1.00 98.56 168 ALA A C 1
ATOM 1258 O O . ALA A 1 168 ? 2.930 3.403 5.005 1.00 98.56 168 ALA A O 1
ATOM 1259 N N . GLN A 1 169 ? 3.370 2.097 6.767 1.00 98.44 169 GLN A N 1
ATOM 1260 C CA . GLN A 1 169 ? 4.804 2.415 6.802 1.00 98.44 169 GLN A CA 1
ATOM 1261 C C . GLN A 1 169 ? 5.572 1.709 5.679 1.00 98.44 169 GLN A C 1
ATOM 1263 O O . GLN A 1 169 ? 6.465 2.306 5.067 1.00 98.44 169 GLN A O 1
ATOM 1268 N N . ASP A 1 170 ? 5.213 0.462 5.388 1.00 98.62 170 ASP A N 1
ATOM 1269 C CA . ASP A 1 170 ? 5.762 -0.269 4.252 1.00 98.62 170 ASP A CA 1
ATOM 1270 C C . ASP A 1 170 ? 5.361 0.380 2.921 1.00 98.62 170 ASP A C 1
ATOM 1272 O O . ASP A 1 170 ? 6.235 0.601 2.073 1.00 98.62 170 ASP A O 1
ATOM 1276 N N . GLU A 1 171 ? 4.101 0.800 2.792 1.00 98.31 171 GLU A N 1
ATOM 1277 C CA . GLU A 1 171 ? 3.594 1.522 1.622 1.00 98.31 171 GLU A CA 1
ATOM 1278 C C . GLU A 1 171 ? 4.253 2.890 1.443 1.00 98.31 171 GLU A C 1
ATOM 1280 O O . GLU A 1 171 ? 4.611 3.287 0.332 1.00 98.31 171 GLU A O 1
ATOM 1285 N N . ARG A 1 172 ? 4.531 3.604 2.539 1.00 98.44 172 ARG A N 1
ATOM 1286 C CA . ARG A 1 172 ? 5.345 4.826 2.486 1.00 98.44 172 ARG A CA 1
ATOM 1287 C C . ARG A 1 172 ? 6.717 4.555 1.880 1.00 98.44 172 ARG A C 1
ATOM 1289 O O . ARG A 1 172 ? 7.150 5.294 1.000 1.00 98.44 172 ARG A O 1
ATOM 1296 N N . SER A 1 173 ? 7.364 3.472 2.303 1.00 98.19 173 SER A N 1
ATOM 1297 C CA . SER A 1 173 ? 8.670 3.079 1.768 1.00 98.19 173 SER A CA 1
ATOM 1298 C C . SER A 1 173 ? 8.588 2.710 0.277 1.00 98.19 173 SER A C 1
ATOM 1300 O O . SER A 1 173 ? 9.515 3.005 -0.476 1.00 98.19 173 SER A O 1
ATOM 1302 N N . THR A 1 174 ? 7.477 2.113 -0.182 1.00 98.12 174 THR A N 1
ATOM 1303 C CA . THR A 1 174 ? 7.195 1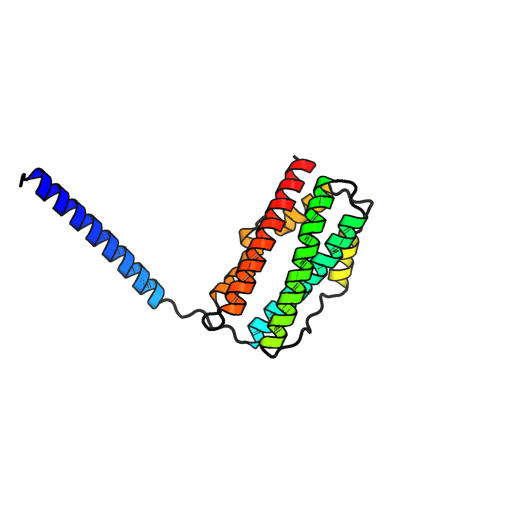.883 -1.614 1.00 98.12 174 THR A CA 1
ATOM 1304 C C . THR A 1 174 ? 7.127 3.201 -2.388 1.00 98.12 174 THR A C 1
ATOM 1306 O O . THR A 1 174 ? 7.808 3.367 -3.403 1.00 98.12 174 THR A O 1
ATOM 1309 N N . LEU A 1 175 ? 6.336 4.154 -1.893 1.00 97.94 175 LEU A N 1
ATOM 1310 C CA . LEU A 1 175 ? 6.121 5.457 -2.526 1.00 97.94 175 LEU A CA 1
ATOM 1311 C C . LEU A 1 175 ? 7.415 6.275 -2.609 1.00 97.94 175 LEU A C 1
ATOM 1313 O O . LEU A 1 175 ? 7.712 6.855 -3.656 1.00 97.94 175 LEU A O 1
ATOM 1317 N N . GLU A 1 176 ? 8.202 6.289 -1.533 1.00 97.62 176 GLU A N 1
ATOM 1318 C CA . GLU A 1 176 ? 9.510 6.946 -1.482 1.00 97.62 176 GLU A CA 1
ATOM 1319 C C . GLU A 1 176 ? 10.479 6.329 -2.495 1.00 97.62 176 GLU A C 1
ATOM 1321 O O . GLU A 1 176 ? 11.045 7.056 -3.314 1.00 97.62 176 GLU A O 1
ATOM 1326 N N . PHE A 1 177 ? 10.601 4.996 -2.515 1.00 98.06 177 PHE A N 1
ATOM 1327 C CA . PHE A 1 177 ? 11.474 4.296 -3.458 1.00 98.06 177 PHE A CA 1
ATOM 1328 C C . PHE A 1 177 ? 11.106 4.593 -4.918 1.00 98.06 177 PHE A C 1
ATOM 1330 O O . PHE A 1 177 ? 11.973 4.949 -5.716 1.00 98.06 177 PHE A O 1
ATOM 1337 N N . LEU A 1 178 ? 9.827 4.464 -5.287 1.00 97.50 178 LEU A N 1
ATOM 1338 C CA . LEU A 1 178 ? 9.388 4.668 -6.671 1.00 97.50 178 LEU A CA 1
ATOM 1339 C C . LEU A 1 178 ? 9.514 6.136 -7.100 1.00 97.50 178 LEU A C 1
ATOM 1341 O O . LEU A 1 178 ? 9.849 6.415 -8.251 1.00 97.50 178 LEU A O 1
ATOM 1345 N N . THR A 1 179 ? 9.326 7.080 -6.177 1.00 96.88 179 THR A N 1
ATOM 1346 C CA . THR A 1 179 ? 9.549 8.510 -6.440 1.00 96.88 179 THR A CA 1
ATOM 1347 C C . THR A 1 179 ? 11.031 8.821 -6.645 1.00 96.88 179 THR A C 1
ATOM 1349 O O . THR A 1 179 ? 11.394 9.561 -7.568 1.00 96.88 179 THR A O 1
ATOM 1352 N N . GLU A 1 180 ? 11.908 8.233 -5.831 1.00 96.75 180 GLU A N 1
ATOM 1353 C CA . GLU A 1 180 ? 13.353 8.384 -5.982 1.00 96.75 180 GLU A CA 1
ATOM 1354 C C . GLU A 1 180 ? 13.834 7.768 -7.301 1.00 96.75 180 GLU A C 1
ATOM 1356 O O . GLU A 1 180 ? 14.506 8.441 -8.082 1.00 96.75 180 GLU A O 1
ATOM 1361 N N . ALA A 1 181 ? 13.424 6.534 -7.607 1.00 97.31 181 ALA A N 1
ATOM 1362 C CA . ALA A 1 181 ? 13.740 5.872 -8.870 1.00 97.31 181 ALA A CA 1
ATOM 1363 C C . ALA A 1 181 ? 13.238 6.682 -10.077 1.00 97.31 181 ALA A C 1
ATOM 1365 O O . ALA A 1 181 ? 13.958 6.841 -11.064 1.00 97.31 181 ALA A O 1
ATOM 1366 N N . CYS A 1 182 ? 12.033 7.258 -9.988 1.00 97.44 182 CYS A N 1
ATOM 1367 C CA . CYS A 1 182 ? 11.506 8.148 -11.019 1.00 97.44 182 CYS A CA 1
ATOM 1368 C C . CYS A 1 182 ? 12.408 9.367 -11.229 1.00 97.44 182 CYS A C 1
ATOM 1370 O O . CYS A 1 182 ? 12.697 9.721 -12.372 1.00 97.44 182 CYS A O 1
ATOM 1372 N N . THR A 1 183 ? 12.857 9.991 -10.138 1.00 96.75 183 THR A N 1
ATOM 1373 C CA . THR A 1 183 ? 13.755 11.154 -10.171 1.00 96.75 183 THR A CA 1
ATOM 1374 C C . THR A 1 183 ? 15.107 10.786 -10.777 1.00 96.75 183 THR A C 1
ATOM 1376 O O . THR A 1 183 ? 15.633 11.536 -11.588 1.00 96.75 183 THR A O 1
ATOM 1379 N N . GLN A 1 184 ? 15.657 9.618 -10.444 1.00 96.50 184 GLN A N 1
ATOM 1380 C CA . GLN A 1 184 ? 16.941 9.159 -10.980 1.00 96.50 184 GLN A CA 1
ATOM 1381 C C . GLN A 1 184 ? 16.893 8.863 -12.488 1.00 96.50 184 GLN A C 1
ATOM 1383 O O . GLN A 1 184 ? 17.890 9.076 -13.173 1.00 96.50 184 GLN A O 1
ATOM 1388 N N . LEU A 1 185 ? 15.765 8.363 -13.006 1.00 96.50 185 LEU A N 1
ATOM 1389 C CA . LEU A 1 185 ? 15.636 7.968 -14.417 1.00 96.50 185 LEU A CA 1
ATOM 1390 C C . LEU A 1 185 ? 15.044 9.048 -15.333 1.00 96.50 185 LEU A C 1
ATOM 1392 O O . LEU A 1 185 ? 15.164 8.923 -16.550 1.00 96.50 185 LEU A O 1
ATOM 1396 N N . ASN A 1 186 ? 14.405 10.082 -14.779 1.00 94.50 186 ASN A N 1
ATOM 1397 C CA . ASN A 1 186 ? 13.758 11.154 -15.551 1.00 94.50 186 ASN A CA 1
ATOM 1398 C C . ASN A 1 186 ? 14.248 12.572 -15.202 1.00 94.50 186 ASN A C 1
ATOM 1400 O O . ASN A 1 186 ? 13.750 13.535 -15.789 1.00 94.50 186 ASN A O 1
ATOM 1404 N N . GLY A 1 187 ? 15.146 12.706 -14.221 1.00 77.88 187 GLY A N 1
ATOM 1405 C CA . GLY A 1 187 ? 15.729 13.976 -13.772 1.00 77.88 187 GLY A CA 1
ATOM 1406 C C . GLY A 1 187 ? 17.012 14.378 -14.485 1.00 77.88 187 GLY A C 1
ATOM 1407 O O . GLY A 1 187 ? 17.571 13.567 -15.257 1.00 77.88 187 GLY A O 1
#

Radius of gyration: 23.71 Å; chains: 1; bounding box: 38×55×72 Å